Protein AF-A0A946UQ62-F1 (afdb_monomer)

Structure (mmCIF, N/CA/C/O backbone):
data_AF-A0A946UQ62-F1
#
_entry.id   AF-A0A946UQ62-F1
#
loop_
_atom_site.group_PDB
_atom_site.id
_atom_site.type_symbol
_atom_site.label_atom_id
_atom_site.label_alt_id
_atom_site.label_comp_id
_atom_site.label_asym_id
_atom_site.label_entity_id
_atom_site.label_seq_id
_atom_site.pdbx_PDB_ins_code
_atom_site.Cartn_x
_atom_site.Cartn_y
_atom_site.Cartn_z
_atom_site.occupancy
_atom_site.B_iso_or_equiv
_atom_site.auth_seq_id
_atom_site.auth_comp_id
_atom_site.auth_asym_id
_atom_site.auth_atom_id
_atom_site.pdbx_PDB_model_num
ATOM 1 N N . MET A 1 1 ? -0.881 -13.047 5.824 1.00 77.56 1 MET A N 1
ATOM 2 C CA . MET A 1 1 ? -0.983 -14.520 5.715 1.00 77.56 1 MET A CA 1
ATOM 3 C C . MET A 1 1 ? 0.003 -15.180 6.660 1.00 77.56 1 MET A C 1
ATOM 5 O O . MET A 1 1 ? -0.450 -15.628 7.699 1.00 77.56 1 MET A O 1
ATOM 9 N N . VAL A 1 2 ? 1.312 -15.145 6.383 1.00 83.19 2 VAL A N 1
ATOM 10 C CA . VAL A 1 2 ? 2.346 -15.807 7.212 1.00 83.19 2 VAL A CA 1
ATOM 11 C C . VAL A 1 2 ? 2.320 -15.354 8.676 1.00 83.19 2 VAL A C 1
ATOM 13 O O . VAL A 1 2 ? 2.194 -16.173 9.573 1.00 83.19 2 VAL A O 1
ATOM 16 N N . ILE A 1 3 ? 2.334 -14.040 8.924 1.00 84.00 3 ILE A N 1
ATOM 17 C CA . ILE A 1 3 ? 2.374 -13.484 10.291 1.00 84.00 3 ILE A CA 1
ATOM 18 C C . ILE A 1 3 ? 1.132 -13.874 11.121 1.00 84.00 3 ILE A C 1
ATOM 20 O O . ILE A 1 3 ? 1.239 -14.107 12.318 1.00 84.00 3 ILE A O 1
ATOM 24 N N . ALA A 1 4 ? -0.027 -14.025 10.474 1.00 86.06 4 ALA A N 1
ATOM 25 C CA . ALA A 1 4 ? -1.275 -14.437 11.122 1.00 86.06 4 ALA A CA 1
ATOM 26 C C . ALA A 1 4 ? -1.388 -15.963 11.328 1.00 86.06 4 ALA A C 1
ATOM 28 O O . ALA A 1 4 ? -2.338 -16.421 11.956 1.00 86.06 4 ALA A O 1
ATOM 29 N N . ASN A 1 5 ? -0.466 -16.750 10.762 1.00 88.94 5 ASN A N 1
ATOM 30 C CA . ASN A 1 5 ? -0.469 -18.214 10.796 1.00 88.94 5 ASN A CA 1
ATOM 31 C C . ASN A 1 5 ? 0.965 -18.738 11.025 1.00 88.94 5 ASN A C 1
ATOM 33 O O . ASN A 1 5 ? 1.524 -19.368 10.128 1.00 88.94 5 ASN A O 1
ATOM 37 N N . PRO A 1 6 ? 1.584 -18.456 12.187 1.00 85.69 6 PRO A N 1
ATOM 38 C CA . PRO A 1 6 ? 2.999 -18.755 12.425 1.00 85.69 6 PRO A CA 1
ATOM 39 C C . PRO A 1 6 ? 3.332 -20.253 12.359 1.00 85.69 6 PRO A C 1
ATOM 41 O O . PRO A 1 6 ? 4.451 -20.608 12.006 1.00 85.69 6 PRO A O 1
ATOM 44 N N . ASP A 1 7 ? 2.358 -21.118 12.647 1.00 87.19 7 ASP A N 1
ATOM 45 C CA . ASP A 1 7 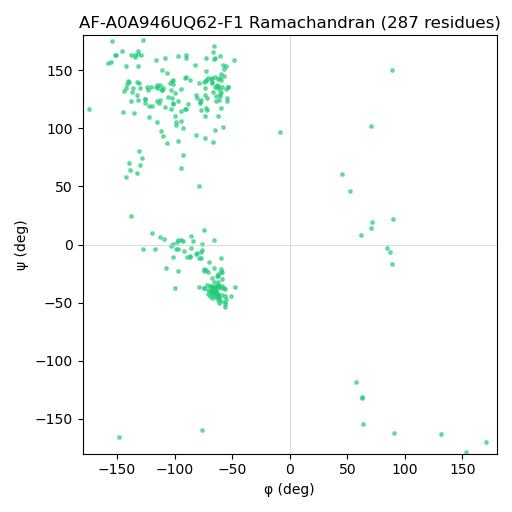? 2.537 -22.575 12.690 1.00 87.19 7 ASP A CA 1
ATOM 46 C C . ASP A 1 7 ? 2.176 -23.274 11.368 1.00 87.19 7 ASP A C 1
ATOM 48 O O . ASP A 1 7 ? 2.160 -24.504 11.290 1.00 87.19 7 ASP A O 1
ATOM 52 N N . VAL A 1 8 ? 1.829 -22.509 10.328 1.00 88.31 8 VAL A N 1
ATOM 53 C CA . VAL A 1 8 ? 1.426 -23.051 9.027 1.00 88.31 8 VAL A CA 1
ATOM 54 C C . VAL A 1 8 ? 2.588 -22.951 8.049 1.00 88.31 8 VAL A C 1
ATOM 56 O O . VAL A 1 8 ? 3.063 -21.857 7.747 1.00 88.31 8 VAL A O 1
ATOM 59 N N . ASP A 1 9 ? 3.001 -24.094 7.500 1.00 86.06 9 ASP A N 1
ATOM 60 C CA . ASP A 1 9 ? 3.970 -24.132 6.407 1.00 86.06 9 ASP A CA 1
ATOM 61 C C . ASP A 1 9 ? 3.409 -23.384 5.185 1.00 86.06 9 ASP A C 1
ATOM 63 O O . ASP A 1 9 ? 2.311 -23.665 4.696 1.00 86.06 9 ASP A O 1
ATOM 67 N N . VAL A 1 10 ? 4.163 -22.393 4.710 1.00 83.50 10 VAL A N 1
ATOM 68 C CA . VAL A 1 10 ? 3.740 -21.489 3.633 1.00 83.50 10 VAL A CA 1
ATOM 69 C C . VAL A 1 10 ? 3.727 -22.156 2.258 1.00 83.50 10 VAL A C 1
ATOM 71 O O . VAL A 1 10 ? 3.023 -21.691 1.362 1.00 83.50 10 VAL A O 1
ATOM 74 N N . TRP A 1 11 ? 4.484 -23.239 2.090 1.00 81.38 11 TRP A N 1
ATOM 75 C CA . TRP A 1 11 ? 4.642 -23.973 0.838 1.00 81.38 11 TRP A CA 1
ATOM 76 C C . TRP A 1 11 ? 3.775 -25.223 0.800 1.00 81.38 11 TRP A C 1
ATOM 78 O O . TRP A 1 11 ? 3.212 -25.568 -0.240 1.00 81.38 11 TRP A O 1
ATOM 88 N N . LEU A 1 12 ? 3.652 -25.894 1.942 1.00 87.12 12 LEU A N 1
ATOM 89 C CA . LEU A 1 12 ? 2.918 -27.137 2.084 1.00 87.12 12 LEU A CA 1
ATOM 90 C C . LEU A 1 12 ? 2.121 -27.149 3.397 1.00 87.12 12 LEU A C 1
ATOM 92 O O . LEU A 1 12 ? 2.419 -27.940 4.291 1.00 87.12 12 LEU A O 1
ATOM 96 N N . PRO A 1 13 ? 1.053 -26.337 3.511 1.00 87.12 13 PRO A N 1
ATOM 97 C CA . PRO A 1 13 ? 0.269 -26.223 4.742 1.00 87.12 13 PRO A CA 1
ATOM 98 C C . PRO A 1 13 ? -0.358 -27.551 5.187 1.00 87.12 13 PRO A C 1
ATOM 100 O O . PRO A 1 13 ? -0.691 -27.703 6.357 1.00 87.12 13 PRO A O 1
ATOM 103 N N . GLY A 1 14 ? -0.514 -28.521 4.280 1.00 88.81 14 GLY A N 1
ATOM 104 C CA . GLY A 1 14 ? -1.128 -29.820 4.547 1.00 88.81 14 GLY A CA 1
ATOM 105 C C . GLY A 1 14 ? -2.646 -29.816 4.342 1.00 88.81 14 GLY A C 1
ATOM 106 O O . GLY A 1 14 ? -3.328 -28.799 4.484 1.00 88.81 14 GLY A O 1
ATOM 107 N N . ALA A 1 15 ? -3.196 -30.971 3.962 1.00 91.94 15 ALA A N 1
ATOM 108 C CA . ALA A 1 15 ? -4.632 -31.113 3.739 1.00 91.94 15 ALA A CA 1
ATOM 109 C C . ALA A 1 15 ? -5.411 -30.959 5.058 1.00 91.94 15 ALA A C 1
ATOM 111 O O . ALA A 1 15 ? -5.092 -31.602 6.054 1.00 91.94 15 ALA A O 1
ATOM 112 N N . GLY A 1 16 ? -6.459 -30.130 5.052 1.00 92.12 16 GLY A N 1
ATOM 113 C CA . GLY A 1 16 ? -7.304 -29.882 6.229 1.00 92.12 16 GLY A CA 1
ATOM 114 C C . GLY A 1 16 ? -6.771 -28.819 7.197 1.00 92.12 16 GLY A C 1
ATOM 115 O O . GLY A 1 16 ? -7.471 -28.479 8.154 1.00 92.12 16 GLY A O 1
ATOM 116 N N . THR A 1 17 ? -5.588 -28.256 6.943 1.00 93.19 17 THR A N 1
ATOM 117 C CA . THR A 1 17 ? -5.031 -27.164 7.747 1.00 93.19 17 THR A CA 1
ATOM 118 C C . THR A 1 17 ? -5.897 -25.919 7.638 1.00 93.19 17 THR A C 1
ATOM 120 O O . THR A 1 17 ? -6.239 -25.455 6.548 1.00 93.19 17 THR A O 1
ATOM 123 N N . LYS A 1 18 ? -6.276 -25.373 8.794 1.00 92.75 18 LYS A N 1
ATOM 124 C CA . LYS A 1 18 ? -7.040 -24.129 8.867 1.00 92.75 18 LYS A CA 1
ATOM 125 C C . LYS A 1 18 ? -6.085 -22.957 8.706 1.00 92.75 18 LYS A C 1
ATOM 127 O O . LYS A 1 18 ? -5.130 -22.841 9.463 1.00 92.75 18 LYS A O 1
ATOM 132 N N . VAL A 1 19 ? -6.386 -22.085 7.751 1.00 91.12 19 VAL A N 1
ATOM 133 C CA . VAL A 1 19 ? -5.620 -20.864 7.500 1.00 91.12 19 VAL A CA 1
ATOM 134 C C . VAL A 1 19 ? -6.509 -19.665 7.786 1.00 91.12 19 VAL A C 1
ATOM 136 O O . VAL A 1 19 ? -7.590 -19.520 7.213 1.00 91.12 19 VAL A O 1
ATOM 139 N N . LEU A 1 20 ? -6.054 -18.801 8.684 1.00 90.81 20 LEU A N 1
ATOM 140 C CA . LEU A 1 20 ? -6.692 -17.533 8.980 1.00 90.81 20 LEU A CA 1
ATOM 141 C C . LEU A 1 20 ? -6.370 -16.520 7.877 1.00 90.81 20 LEU A C 1
ATOM 143 O O . LEU A 1 20 ? -5.204 -16.224 7.606 1.00 90.81 20 LEU A O 1
ATOM 147 N N . LEU A 1 21 ? -7.415 -15.950 7.276 1.00 90.25 21 LEU A N 1
ATOM 148 C CA . LEU A 1 21 ? -7.303 -14.857 6.311 1.00 90.25 21 LEU A CA 1
ATOM 149 C C . LEU A 1 21 ? -7.588 -13.519 7.016 1.00 90.25 21 LEU A C 1
ATOM 151 O O . LEU A 1 21 ? -8.758 -13.206 7.260 1.00 90.25 21 LEU A O 1
ATOM 155 N N . PRO A 1 22 ? -6.561 -12.710 7.346 1.00 88.25 22 PRO A N 1
ATOM 156 C CA . PRO A 1 22 ? -6.769 -11.408 7.970 1.00 88.25 22 PRO A CA 1
ATOM 157 C C . PRO A 1 22 ? -7.307 -10.425 6.924 1.00 88.25 22 PRO A C 1
ATOM 159 O O . PRO A 1 22 ? -6.542 -9.816 6.179 1.00 88.25 22 PRO A O 1
ATOM 162 N N . THR A 1 23 ? -8.635 -10.327 6.830 1.00 90.25 23 THR A N 1
ATOM 163 C CA . THR A 1 23 ? -9.378 -9.489 5.862 1.00 90.25 23 THR A CA 1
ATOM 164 C C . THR A 1 23 ? -9.954 -8.212 6.478 1.00 90.25 23 THR A C 1
ATOM 166 O O . THR A 1 23 ? -10.572 -7.411 5.779 1.00 90.25 23 THR A O 1
ATOM 169 N N . ARG A 1 24 ? -9.747 -8.006 7.783 1.00 92.50 24 ARG A N 1
ATOM 170 C CA . ARG A 1 24 ? -10.088 -6.772 8.499 1.00 92.50 24 ARG A CA 1
ATOM 171 C C . ARG A 1 24 ? -8.822 -5.953 8.710 1.00 92.50 24 ARG A C 1
ATOM 173 O O . ARG A 1 24 ? -7.788 -6.527 9.035 1.00 92.50 24 ARG A O 1
ATOM 180 N N . TYR A 1 25 ? -8.945 -4.636 8.564 1.00 94.38 25 TYR A N 1
ATOM 181 C CA . TYR A 1 25 ? -7.849 -3.688 8.750 1.00 94.38 25 TYR A CA 1
ATOM 182 C C . TYR A 1 25 ? -8.351 -2.439 9.467 1.00 94.38 25 TYR A C 1
ATOM 184 O O . TYR A 1 25 ? -9.409 -1.901 9.131 1.00 94.38 25 TYR A O 1
ATOM 192 N N . VAL A 1 26 ? -7.549 -1.932 10.388 1.00 96.06 26 VAL A N 1
ATOM 193 C CA . VAL A 1 26 ? -7.578 -0.547 10.834 1.00 96.06 26 VAL A CA 1
ATOM 194 C C . VAL A 1 26 ? -6.970 0.300 9.717 1.00 96.06 26 VAL A C 1
ATOM 196 O O . VAL A 1 26 ? -5.900 -0.007 9.185 1.00 96.06 26 VAL A O 1
ATOM 199 N N . LEU A 1 27 ? -7.681 1.349 9.304 1.00 95.81 27 LEU A N 1
ATOM 200 C CA . LEU A 1 27 ? -7.210 2.232 8.238 1.00 95.81 27 LEU A CA 1
ATOM 201 C C . LEU A 1 27 ? -6.053 3.109 8.738 1.00 95.81 27 LEU A C 1
ATOM 203 O O . LEU A 1 27 ? -6.143 3.610 9.860 1.00 95.81 27 LEU A O 1
ATOM 207 N N . PRO A 1 28 ? -5.021 3.356 7.911 1.00 95.31 28 PRO A N 1
ATOM 208 C CA . PRO A 1 28 ? -3.927 4.238 8.287 1.00 95.31 28 PRO A CA 1
ATOM 209 C C . PRO A 1 28 ? -4.390 5.650 8.634 1.00 95.31 28 PRO A C 1
ATOM 211 O O . PRO A 1 28 ? -5.411 6.141 8.131 1.00 95.31 28 PRO A O 1
ATOM 214 N N . SER A 1 29 ? -3.596 6.327 9.456 1.00 90.62 29 SER A N 1
ATOM 215 C CA . SER A 1 29 ? -3.882 7.689 9.889 1.00 90.62 29 SER A CA 1
ATOM 216 C C . SER A 1 29 ? -3.814 8.688 8.723 1.00 90.62 29 SER A C 1
ATOM 218 O O . SER A 1 29 ? -3.197 8.427 7.688 1.00 90.62 29 SER A O 1
ATOM 220 N N . GLY A 1 30 ? -4.435 9.862 8.874 1.00 91.44 30 GLY A N 1
ATOM 221 C CA . GLY A 1 30 ? -4.343 10.963 7.908 1.00 91.44 30 GLY A CA 1
ATOM 222 C C . GLY A 1 30 ? -5.411 10.962 6.799 1.00 91.44 30 GLY A C 1
ATOM 223 O O . GLY A 1 30 ? -6.473 10.352 6.947 1.00 91.44 30 GLY A O 1
ATOM 224 N N . PRO A 1 31 ? -5.180 11.703 5.695 1.00 92.94 31 PRO A N 1
ATOM 225 C CA . PRO A 1 31 ? -6.177 11.888 4.642 1.00 92.94 31 PRO A CA 1
ATOM 226 C C . PRO A 1 31 ? -6.553 10.582 3.930 1.00 92.94 31 PRO A C 1
ATOM 228 O O . PRO A 1 31 ? -5.683 9.803 3.533 1.00 92.94 31 PRO A O 1
ATOM 231 N N . ARG A 1 32 ? -7.860 10.391 3.711 1.00 93.94 32 ARG A N 1
ATOM 232 C CA . ARG A 1 32 ? -8.458 9.278 2.953 1.00 93.94 32 ARG A CA 1
ATOM 233 C C . ARG A 1 32 ? -8.684 9.687 1.497 1.00 93.94 32 ARG A C 1
ATOM 235 O O . ARG A 1 32 ? -9.819 9.862 1.063 1.00 93.94 32 ARG A O 1
ATOM 242 N N . GLN A 1 33 ? -7.595 9.930 0.775 1.00 95.06 33 GLN A N 1
ATOM 243 C CA . GLN A 1 33 ? -7.628 10.425 -0.601 1.00 95.06 33 GLN A CA 1
ATOM 244 C C . GLN A 1 33 ? -6.538 9.761 -1.436 1.00 95.06 33 GLN A C 1
ATOM 246 O O . GLN A 1 33 ? -5.399 9.651 -0.985 1.00 95.06 33 GLN A O 1
ATOM 251 N N . GLY A 1 34 ? -6.875 9.387 -2.673 1.00 97.12 34 GLY A N 1
ATOM 252 C CA . GLY A 1 34 ? -5.910 8.822 -3.609 1.00 97.12 34 GLY A CA 1
ATOM 253 C C . GLY A 1 34 ? -5.345 7.513 -3.077 1.00 97.12 34 GLY A C 1
ATOM 254 O O . GLY A 1 34 ? -6.103 6.647 -2.647 1.00 97.12 34 GLY A O 1
ATOM 255 N N . VAL A 1 35 ? -4.026 7.367 -3.110 1.00 98.44 35 VAL A N 1
ATOM 256 C CA . VAL A 1 35 ? -3.335 6.140 -2.713 1.00 98.44 35 VAL A CA 1
ATOM 257 C C . VAL A 1 35 ? -2.544 6.362 -1.428 1.00 98.44 35 VAL A C 1
ATOM 259 O O . VAL A 1 35 ? -1.780 7.318 -1.312 1.00 98.44 35 VAL A O 1
ATOM 262 N N . VAL A 1 36 ? -2.670 5.436 -0.481 1.00 98.56 36 VAL A N 1
ATOM 263 C CA . VAL A 1 36 ? -1.818 5.339 0.706 1.00 98.56 36 VAL A CA 1
ATOM 264 C C . VAL A 1 36 ? -1.120 3.984 0.692 1.00 98.56 36 VAL A C 1
ATOM 266 O O . VAL A 1 36 ? -1.771 2.947 0.707 1.00 98.56 36 VAL A O 1
ATOM 269 N N . LEU A 1 37 ? 0.206 3.992 0.646 1.00 98.00 37 LEU A N 1
ATOM 270 C CA . LEU A 1 37 ? 1.067 2.817 0.707 1.00 98.00 37 LEU A CA 1
ATOM 271 C C . LEU A 1 37 ? 1.592 2.689 2.133 1.00 98.00 37 LEU A C 1
ATOM 273 O O . LEU A 1 37 ? 2.394 3.523 2.547 1.00 98.00 37 LEU A O 1
ATOM 277 N N . ASN A 1 38 ? 1.150 1.672 2.872 1.00 97.19 38 ASN A N 1
ATOM 278 C CA . ASN A 1 38 ? 1.713 1.351 4.176 1.00 97.19 38 ASN A CA 1
ATOM 279 C C . ASN A 1 38 ? 2.718 0.208 4.043 1.00 97.19 38 ASN A C 1
ATOM 281 O O . ASN A 1 38 ? 2.351 -0.955 3.849 1.00 97.19 38 ASN A O 1
ATOM 285 N N . LEU A 1 39 ? 3.999 0.563 4.130 1.00 95.31 39 LEU A N 1
ATOM 286 C CA . LEU A 1 39 ? 5.106 -0.372 3.967 1.00 95.31 39 LEU A CA 1
ATOM 287 C C . LEU A 1 39 ? 5.144 -1.412 5.094 1.00 95.31 39 LEU A C 1
ATOM 289 O O . LEU A 1 39 ? 5.506 -2.556 4.834 1.00 95.31 39 LEU A O 1
ATOM 293 N N . ALA A 1 40 ? 4.725 -1.041 6.309 1.00 92.94 40 ALA A N 1
ATOM 294 C CA . ALA A 1 40 ? 4.796 -1.900 7.493 1.00 92.94 40 ALA A CA 1
ATOM 295 C C . ALA A 1 40 ? 3.947 -3.178 7.390 1.00 92.94 40 ALA A C 1
ATOM 297 O O . ALA A 1 40 ? 4.257 -4.189 8.011 1.00 92.94 40 ALA A O 1
ATOM 298 N N . GLU A 1 41 ? 2.875 -3.127 6.603 1.00 93.62 41 GLU A N 1
ATOM 299 C CA . GLU A 1 41 ? 1.908 -4.219 6.444 1.00 93.62 41 GLU A CA 1
ATOM 300 C C . GLU A 1 41 ? 1.806 -4.715 4.993 1.00 93.62 41 GLU A C 1
ATOM 302 O O . GLU A 1 41 ? 0.893 -5.472 4.653 1.00 93.62 41 GLU A O 1
ATOM 307 N N . TYR A 1 42 ? 2.719 -4.259 4.126 1.00 95.44 42 TYR A N 1
ATOM 308 C CA . TYR A 1 42 ? 2.749 -4.594 2.702 1.00 95.44 42 TYR A CA 1
ATOM 309 C C . TYR A 1 42 ? 1.408 -4.345 2.005 1.00 95.44 42 TYR A C 1
ATOM 311 O O . TYR A 1 42 ? 0.910 -5.191 1.254 1.00 95.44 42 TYR A O 1
ATOM 319 N N . ARG A 1 43 ? 0.801 -3.178 2.259 1.00 96.81 43 ARG A N 1
ATOM 320 C CA . ARG A 1 43 ? -0.551 -2.875 1.777 1.00 96.81 43 ARG A CA 1
ATOM 321 C C . ARG A 1 43 ? -0.670 -1.509 1.131 1.00 96.81 43 ARG A C 1
ATOM 323 O O . ARG A 1 43 ? -0.160 -0.503 1.618 1.00 96.81 43 ARG A O 1
ATOM 330 N N . MET A 1 44 ? -1.430 -1.477 0.047 1.00 98.38 44 MET A N 1
ATOM 331 C CA . MET A 1 44 ? -1.955 -0.265 -0.555 1.00 98.38 44 MET A CA 1
ATOM 332 C C . MET A 1 44 ? -3.420 -0.085 -0.163 1.00 98.38 44 MET A C 1
ATOM 334 O O . MET A 1 44 ? -4.203 -1.029 -0.229 1.00 98.38 44 MET A O 1
ATOM 338 N N . TYR A 1 45 ? -3.797 1.147 0.157 1.00 98.44 45 TYR A N 1
ATOM 339 C CA . TYR A 1 45 ? -5.169 1.612 0.296 1.00 98.44 45 TYR A CA 1
ATOM 340 C C . TYR A 1 45 ? -5.456 2.623 -0.807 1.00 98.44 45 TYR A C 1
ATOM 342 O O . TYR A 1 45 ? -4.786 3.651 -0.898 1.00 98.44 45 TYR A O 1
ATOM 350 N N . TYR A 1 46 ? -6.458 2.353 -1.632 1.00 98.19 46 TYR A N 1
ATOM 351 C CA . TYR A 1 46 ? -6.977 3.301 -2.604 1.00 98.19 46 TYR A CA 1
ATOM 352 C C . TYR A 1 46 ? -8.322 3.841 -2.123 1.00 98.19 46 TYR A C 1
ATOM 354 O O . TYR A 1 46 ? -9.234 3.078 -1.804 1.00 98.19 46 TYR A O 1
ATOM 362 N N . TYR A 1 47 ? -8.429 5.165 -2.079 1.00 97.19 47 TYR A N 1
ATOM 363 C CA . TYR A 1 47 ? -9.627 5.919 -1.741 1.00 97.19 47 TYR A CA 1
ATOM 364 C C . TYR A 1 47 ? -10.136 6.607 -3.013 1.00 97.19 47 TYR A C 1
ATOM 366 O O . TYR A 1 47 ? -9.655 7.702 -3.346 1.00 97.19 47 TYR A O 1
ATOM 374 N N . PRO A 1 48 ? -11.071 5.976 -3.751 1.00 94.50 48 PRO A N 1
ATOM 375 C CA . PRO A 1 48 ? -11.679 6.594 -4.917 1.00 94.50 48 PRO A CA 1
ATOM 376 C C . PRO A 1 48 ? -12.334 7.929 -4.541 1.00 94.50 48 PRO A C 1
ATOM 378 O O . PRO A 1 48 ? -12.901 8.046 -3.448 1.00 94.50 48 PRO A O 1
ATOM 381 N N . PRO A 1 49 ? -12.303 8.937 -5.430 1.00 90.38 49 PRO A N 1
ATOM 382 C CA . PRO A 1 49 ? -13.081 10.152 -5.234 1.00 90.38 49 PRO A CA 1
ATOM 383 C C . PRO A 1 49 ? -14.555 9.807 -4.996 1.00 90.38 49 PRO A C 1
ATOM 385 O O . PRO A 1 49 ? -15.124 8.972 -5.700 1.00 90.38 49 PRO A O 1
ATOM 388 N N . ALA A 1 50 ? -15.184 10.447 -4.010 1.00 83.94 50 ALA A N 1
ATOM 389 C CA . ALA A 1 50 ? -16.598 10.223 -3.745 1.00 83.94 50 ALA A CA 1
ATOM 390 C C . ALA A 1 50 ? -17.431 10.689 -4.952 1.00 83.94 50 ALA A C 1
ATOM 392 O O . ALA A 1 50 ? -17.347 11.845 -5.366 1.00 83.94 50 ALA A O 1
ATOM 393 N N . SER A 1 51 ? -18.245 9.793 -5.513 1.00 77.25 51 SER A N 1
ATOM 394 C CA . SER A 1 51 ? -19.187 10.132 -6.580 1.00 77.25 51 SER A CA 1
ATOM 395 C C . SER A 1 51 ? -20.546 10.483 -5.974 1.00 77.25 51 SER A C 1
ATOM 397 O O . SER A 1 51 ? -21.328 9.599 -5.618 1.00 77.25 51 SER A O 1
ATOM 399 N N . GLY A 1 52 ? -20.839 11.779 -5.854 1.00 78.25 52 GLY A N 1
ATOM 400 C CA . GLY A 1 52 ? -22.129 12.272 -5.364 1.00 78.25 52 GLY A CA 1
ATOM 401 C C . GLY A 1 52 ? -22.420 11.860 -3.916 1.00 78.25 52 GLY A C 1
ATOM 402 O O . GLY A 1 52 ? -21.582 12.033 -3.037 1.00 78.25 52 GLY A O 1
ATOM 403 N N . ALA A 1 53 ? -23.616 11.322 -3.663 1.00 79.06 53 ALA A N 1
ATOM 404 C CA . ALA A 1 53 ? -24.068 10.910 -2.328 1.00 79.06 53 ALA A CA 1
ATOM 405 C C . ALA A 1 53 ? -23.640 9.481 -1.926 1.00 79.06 53 ALA A C 1
ATOM 407 O O . ALA A 1 53 ? -24.113 8.956 -0.915 1.00 79.06 53 ALA A O 1
ATOM 408 N N . ALA A 1 54 ? -22.792 8.818 -2.719 1.00 83.12 54 ALA A N 1
ATOM 409 C CA . ALA A 1 54 ? -22.333 7.470 -2.407 1.00 83.12 54 ALA A CA 1
ATOM 410 C C . ALA A 1 54 ? -21.493 7.452 -1.120 1.00 83.12 54 ALA A C 1
ATOM 412 O O . ALA A 1 54 ? -20.716 8.370 -0.845 1.00 83.12 54 ALA A O 1
ATOM 413 N N . ARG A 1 55 ? -21.629 6.377 -0.334 1.00 87.06 55 ARG A N 1
ATOM 414 C CA . ARG A 1 55 ? -20.772 6.170 0.839 1.00 87.06 55 ARG A CA 1
ATOM 415 C C . ARG A 1 55 ? -19.313 6.061 0.378 1.00 87.06 55 ARG A C 1
ATOM 417 O O . ARG A 1 55 ? -19.059 5.319 -0.571 1.00 87.06 55 ARG A O 1
ATOM 424 N N . PRO A 1 56 ? -18.364 6.747 1.039 1.00 90.44 56 PRO A N 1
ATOM 425 C CA . PRO A 1 56 ? -16.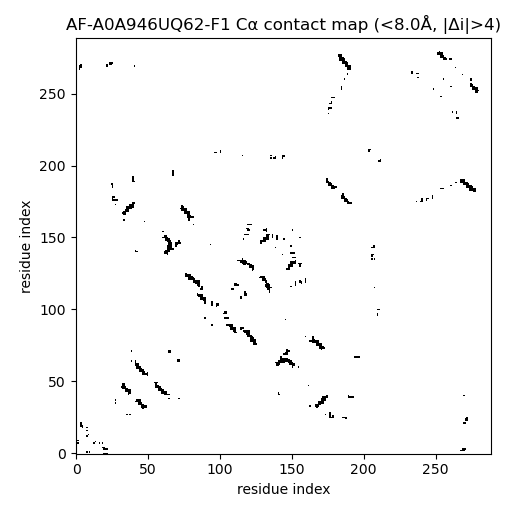949 6.564 0.756 1.00 90.44 56 PRO A CA 1
ATOM 426 C C . PRO A 1 56 ? -16.563 5.091 0.890 1.00 90.44 56 PRO A C 1
ATOM 428 O O . PRO A 1 56 ? -16.928 4.435 1.866 1.00 90.44 56 PRO A O 1
ATOM 431 N N . VAL A 1 57 ? -15.816 4.591 -0.089 1.00 93.06 57 VAL A N 1
ATOM 432 C CA . VAL A 1 57 ? -15.266 3.235 -0.089 1.00 93.06 57 VAL A CA 1
ATOM 433 C C . VAL A 1 57 ? -13.745 3.300 -0.054 1.00 93.06 57 VAL A C 1
ATOM 435 O O . VAL A 1 57 ? -13.140 4.308 -0.416 1.00 93.06 57 VAL A O 1
ATOM 438 N N . VAL A 1 58 ? -13.129 2.213 0.389 1.00 95.75 58 VAL A N 1
ATOM 439 C CA . VAL A 1 58 ? -11.685 2.008 0.332 1.00 95.75 58 VAL A CA 1
ATOM 440 C C . VAL A 1 58 ? -11.429 0.633 -0.260 1.00 95.75 58 VAL A C 1
ATOM 442 O O . VAL A 1 58 ? -12.139 -0.324 0.044 1.00 95.75 58 VAL A O 1
ATOM 445 N N . MET A 1 59 ? -10.430 0.553 -1.126 1.00 96.50 59 MET A N 1
ATOM 446 C CA . MET A 1 59 ? -9.973 -0.685 -1.743 1.00 96.50 59 MET A CA 1
ATOM 447 C C . MET A 1 59 ? -8.578 -0.987 -1.224 1.00 96.50 59 MET A C 1
ATOM 449 O O . MET A 1 59 ? -7.763 -0.072 -1.106 1.00 96.50 59 MET A O 1
ATOM 453 N N . THR A 1 60 ? -8.304 -2.245 -0.889 1.00 97.06 60 THR A N 1
ATOM 454 C CA . THR A 1 60 ? -7.003 -2.640 -0.342 1.00 97.06 60 THR A CA 1
ATOM 455 C C . THR A 1 60 ? -6.341 -3.678 -1.221 1.00 97.06 60 THR A C 1
ATOM 457 O O . THR A 1 60 ? -6.995 -4.656 -1.575 1.00 97.06 60 THR A O 1
ATOM 460 N N . PHE A 1 61 ? -5.050 -3.507 -1.480 1.00 97.44 61 PHE A N 1
ATOM 461 C CA . PHE A 1 61 ? -4.269 -4.410 -2.320 1.00 97.44 61 PHE A CA 1
ATOM 462 C C . PHE A 1 61 ? -2.985 -4.816 -1.594 1.00 97.44 61 PHE A C 1
ATOM 464 O O . PHE A 1 61 ? -2.328 -3.943 -1.012 1.00 97.44 61 PHE A O 1
ATOM 471 N N . PRO A 1 62 ? -2.611 -6.103 -1.592 1.00 96.62 62 PRO A N 1
ATOM 472 C CA . PRO A 1 62 ? -1.290 -6.508 -1.141 1.00 96.62 62 PRO A CA 1
ATOM 473 C C . PRO A 1 62 ? -0.234 -5.991 -2.125 1.00 96.62 62 PRO A C 1
ATOM 475 O O . PRO A 1 62 ? -0.449 -5.949 -3.337 1.00 96.62 62 PRO A O 1
ATOM 478 N N . ILE A 1 63 ? 0.914 -5.584 -1.601 1.00 97.12 63 ILE A N 1
ATOM 479 C CA . ILE A 1 63 ? 2.022 -5.059 -2.400 1.00 97.12 63 ILE A CA 1
ATOM 480 C C . ILE A 1 63 ? 3.338 -5.683 -1.960 1.00 97.12 63 ILE A C 1
ATOM 482 O O . ILE A 1 63 ? 3.456 -6.185 -0.850 1.00 97.12 63 ILE A O 1
ATOM 486 N N . SER A 1 64 ? 4.349 -5.614 -2.812 1.00 95.38 64 SER A N 1
ATOM 487 C CA . SER A 1 64 ? 5.739 -5.835 -2.412 1.00 95.38 64 SER A CA 1
ATOM 488 C C . SER A 1 64 ? 6.528 -4.550 -2.488 1.00 95.38 64 SER A C 1
ATOM 490 O O . SER A 1 64 ? 6.227 -3.668 -3.296 1.00 95.38 64 SER A O 1
ATOM 492 N N . ILE A 1 65 ? 7.524 -4.457 -1.616 1.00 93.56 65 ILE A N 1
ATOM 493 C CA . ILE A 1 65 ? 8.303 -3.243 -1.388 1.00 93.56 65 ILE A CA 1
ATOM 494 C C . ILE A 1 65 ? 9.797 -3.533 -1.506 1.00 93.56 65 ILE A C 1
ATOM 496 O O . ILE A 1 65 ? 10.223 -4.686 -1.646 1.00 93.56 65 ILE A O 1
ATOM 500 N N . GLY A 1 66 ? 10.577 -2.462 -1.394 1.00 87.50 66 GLY A N 1
ATOM 501 C CA . GLY A 1 66 ? 12.025 -2.498 -1.384 1.00 87.50 66 GLY A CA 1
ATOM 502 C C . GLY A 1 66 ? 12.621 -3.441 -0.342 1.00 87.50 66 GLY A C 1
ATOM 503 O O . GLY A 1 66 ? 12.208 -3.443 0.828 1.00 87.50 66 GLY A O 1
ATOM 504 N N . ARG A 1 67 ? 13.630 -4.212 -0.756 1.00 83.00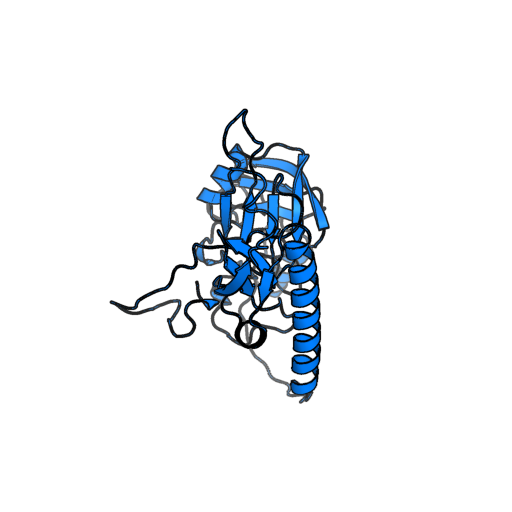 67 ARG A N 1
ATOM 505 C CA . ARG A 1 67 ? 14.558 -4.873 0.172 1.00 83.00 67 ARG A CA 1
ATOM 506 C C . ARG A 1 67 ? 15.393 -3.836 0.941 1.00 83.00 67 ARG A C 1
ATOM 508 O O . ARG A 1 67 ? 15.321 -2.643 0.668 1.00 83.00 67 ARG A O 1
ATOM 515 N N . MET A 1 68 ? 16.141 -4.268 1.953 1.00 72.81 68 MET A N 1
ATOM 516 C CA . MET A 1 68 ? 16.768 -3.356 2.930 1.00 72.81 68 MET A CA 1
ATOM 517 C C . MET A 1 68 ? 17.846 -2.447 2.329 1.00 72.81 68 MET A C 1
ATOM 519 O O . MET A 1 68 ? 17.947 -1.288 2.700 1.00 72.81 68 MET A O 1
ATOM 523 N N . ASP A 1 69 ? 18.634 -2.943 1.381 1.00 72.38 69 ASP A N 1
ATOM 524 C CA . ASP A 1 69 ? 19.625 -2.161 0.632 1.00 72.38 69 ASP A CA 1
ATOM 525 C C . ASP A 1 69 ? 18.983 -1.268 -0.446 1.00 72.38 69 ASP A C 1
ATOM 527 O O . ASP A 1 69 ? 19.669 -0.469 -1.080 1.00 72.38 69 ASP A O 1
ATOM 531 N N . TRP A 1 70 ? 17.664 -1.382 -0.643 1.00 77.38 70 TRP A N 1
ATOM 532 C CA . TRP A 1 70 ? 16.906 -0.646 -1.647 1.00 77.38 70 TRP A CA 1
ATOM 533 C C . TRP A 1 70 ? 15.529 -0.225 -1.130 1.00 77.38 70 TRP A C 1
ATOM 535 O O . TRP A 1 70 ? 14.489 -0.604 -1.672 1.00 77.38 70 TRP A O 1
ATOM 545 N N . GLU A 1 71 ? 15.514 0.539 -0.039 1.00 84.75 71 GLU A N 1
ATOM 546 C CA . GLU A 1 71 ? 14.273 0.883 0.649 1.00 84.75 71 GLU A CA 1
ATOM 547 C C . GLU A 1 71 ? 13.312 1.693 -0.226 1.00 84.75 71 GLU A C 1
ATOM 549 O O . GLU A 1 71 ? 13.693 2.585 -0.989 1.00 84.75 71 GLU A O 1
ATOM 554 N N . THR A 1 72 ? 12.020 1.405 -0.080 1.00 87.88 72 THR A N 1
ATOM 555 C CA . THR A 1 72 ? 10.984 2.251 -0.662 1.00 87.88 72 THR A CA 1
ATOM 556 C C . THR A 1 72 ? 10.915 3.571 0.121 1.00 87.88 72 THR A C 1
ATOM 558 O O . THR A 1 72 ? 10.731 3.544 1.338 1.00 87.88 72 THR A O 1
ATOM 561 N N . PRO A 1 73 ? 11.021 4.734 -0.544 1.00 91.38 73 PRO A N 1
ATOM 562 C CA . PRO A 1 73 ? 11.079 6.030 0.122 1.00 91.38 73 PRO A CA 1
ATOM 563 C C . PRO A 1 73 ? 9.752 6.393 0.793 1.00 91.38 73 PRO A C 1
ATOM 565 O O . PRO A 1 73 ? 8.679 6.184 0.228 1.00 91.38 73 PRO A O 1
ATOM 568 N N . LEU A 1 74 ? 9.831 7.022 1.964 1.00 93.31 74 LEU A N 1
ATOM 569 C CA . LEU A 1 74 ? 8.677 7.614 2.641 1.00 93.31 74 LEU A CA 1
ATOM 570 C C . LEU A 1 74 ? 8.364 9.007 2.086 1.00 93.31 74 LEU A C 1
ATOM 572 O O . LEU A 1 74 ? 9.250 9.719 1.611 1.00 93.31 74 LEU A O 1
ATOM 576 N N . GLY A 1 75 ? 7.103 9.426 2.200 1.00 93.94 75 GLY A N 1
ATOM 577 C CA . GLY A 1 75 ? 6.688 10.796 1.902 1.00 93.94 75 GLY A CA 1
ATOM 578 C C . GLY A 1 75 ? 5.467 10.899 0.997 1.00 93.94 75 GLY A C 1
ATOM 579 O O . GLY A 1 75 ? 4.689 9.961 0.838 1.00 93.94 75 GLY A O 1
ATOM 580 N N . ILE A 1 76 ? 5.272 12.084 0.423 1.00 96.81 76 ILE A N 1
ATOM 581 C CA . ILE A 1 76 ? 4.134 12.396 -0.446 1.00 96.81 76 ILE A CA 1
ATOM 582 C C . ILE A 1 76 ? 4.635 12.566 -1.877 1.00 96.81 76 ILE A C 1
ATOM 584 O O . ILE A 1 76 ? 5.628 13.241 -2.137 1.00 96.81 76 ILE A O 1
ATOM 588 N N . THR A 1 77 ? 3.924 11.959 -2.816 1.00 97.62 77 THR A N 1
ATOM 589 C CA . THR A 1 77 ? 4.175 12.041 -4.250 1.00 97.62 77 THR A CA 1
ATOM 590 C C . THR A 1 77 ? 2.853 11.943 -5.016 1.00 97.62 77 THR A C 1
ATOM 592 O O . THR A 1 77 ? 1.773 12.119 -4.452 1.00 97.62 77 THR A O 1
ATOM 595 N N . ARG A 1 78 ? 2.921 11.707 -6.324 1.00 98.38 78 ARG A N 1
ATOM 596 C CA . ARG A 1 78 ? 1.763 11.535 -7.203 1.00 98.38 78 ARG A CA 1
ATOM 597 C C . ARG A 1 78 ? 2.095 10.644 -8.385 1.00 98.38 78 ARG A C 1
ATOM 599 O O . ARG A 1 78 ? 3.267 10.464 -8.714 1.00 98.38 78 ARG A O 1
ATOM 606 N N . VAL A 1 79 ? 1.067 10.131 -9.047 1.00 98.44 79 VAL A N 1
ATOM 607 C CA . VAL A 1 79 ? 1.221 9.430 -10.326 1.00 98.44 79 VAL A CA 1
ATOM 608 C C . VAL A 1 79 ? 1.527 10.452 -11.425 1.00 98.44 79 VAL A C 1
ATOM 610 O O . VAL A 1 79 ? 0.709 11.322 -11.700 1.00 98.44 79 VAL A O 1
ATOM 613 N N . VAL A 1 80 ? 2.699 10.366 -12.058 1.00 98.38 80 VAL A N 1
ATOM 614 C CA . VAL A 1 80 ? 3.148 11.343 -13.078 1.00 98.38 80 VAL A CA 1
ATOM 615 C C . VAL A 1 80 ? 3.124 10.805 -14.501 1.00 98.38 80 VAL A C 1
ATOM 617 O O . VAL A 1 80 ? 3.128 11.581 -15.451 1.00 98.38 80 VAL A O 1
ATOM 620 N N . ALA A 1 81 ? 3.119 9.485 -14.672 1.00 98.00 81 ALA A N 1
ATOM 621 C CA . ALA A 1 81 ? 2.969 8.855 -15.976 1.00 98.00 81 ALA A CA 1
ATOM 622 C C . ALA A 1 81 ? 2.400 7.447 -15.823 1.00 98.00 81 ALA A C 1
ATOM 624 O O . ALA A 1 81 ? 2.549 6.817 -14.777 1.00 98.00 81 ALA A O 1
ATOM 625 N N . LYS A 1 82 ? 1.787 6.946 -16.892 1.00 98.31 82 LYS A N 1
ATOM 626 C CA . LYS A 1 82 ? 1.174 5.621 -16.959 1.00 98.31 82 LYS A CA 1
ATOM 627 C C . LYS A 1 82 ? 1.551 4.976 -18.289 1.00 98.31 82 LYS A C 1
ATOM 629 O O . LYS A 1 82 ? 1.474 5.638 -19.321 1.00 98.31 82 LYS A O 1
ATOM 634 N N . ALA A 1 83 ? 1.949 3.710 -18.267 1.00 98.12 83 ALA A N 1
ATOM 635 C CA . ALA A 1 83 ? 2.282 2.938 -19.458 1.00 98.12 83 ALA A CA 1
ATOM 636 C C . ALA A 1 83 ? 1.605 1.562 -19.422 1.00 98.12 83 ALA A C 1
ATOM 638 O O . ALA A 1 83 ? 1.734 0.828 -18.440 1.00 98.12 83 ALA A O 1
ATOM 639 N N . ARG A 1 84 ? 0.910 1.222 -20.514 1.00 98.19 84 ARG A N 1
ATOM 640 C CA . ARG A 1 84 ? 0.492 -0.153 -20.817 1.00 98.19 84 ARG A CA 1
ATOM 641 C C . ARG A 1 84 ? 1.620 -0.846 -21.565 1.00 98.19 84 ARG A C 1
ATOM 643 O O . ARG A 1 84 ? 2.245 -0.211 -22.412 1.00 98.19 84 ARG A O 1
ATOM 650 N N . ASN A 1 85 ? 1.839 -2.122 -21.278 1.00 97.62 85 ASN A N 1
ATOM 651 C CA . ASN A 1 85 ? 2.899 -2.953 -21.841 1.00 97.62 85 ASN A CA 1
ATOM 652 C C . ASN A 1 85 ? 4.253 -2.215 -21.835 1.00 97.62 85 ASN A C 1
ATOM 654 O O . ASN A 1 85 ? 4.798 -1.928 -22.902 1.00 97.62 85 ASN A O 1
ATOM 658 N N . PRO A 1 86 ? 4.769 -1.815 -20.655 1.00 97.19 86 PRO A N 1
ATOM 659 C CA . PRO A 1 86 ? 5.996 -1.035 -20.571 1.00 97.19 86 PRO A CA 1
ATOM 660 C C . PRO A 1 86 ? 7.206 -1.865 -21.011 1.00 97.19 86 PRO A C 1
ATOM 662 O O . PRO A 1 86 ? 7.355 -3.019 -20.621 1.00 97.19 86 PRO A O 1
ATOM 665 N N . ALA A 1 87 ? 8.130 -1.260 -21.757 1.00 95.75 87 ALA A N 1
ATOM 666 C CA . ALA A 1 87 ? 9.495 -1.774 -21.803 1.00 95.75 87 ALA A CA 1
ATOM 667 C C . ALA A 1 87 ? 10.192 -1.448 -20.474 1.00 95.75 87 ALA A C 1
ATOM 669 O O . ALA A 1 87 ? 9.997 -0.363 -19.917 1.00 95.75 87 ALA A O 1
ATOM 670 N N . TRP A 1 88 ? 11.011 -2.367 -19.970 1.00 94.56 88 TRP A N 1
ATOM 671 C CA . TRP A 1 88 ? 11.822 -2.129 -18.783 1.00 94.56 88 TRP A CA 1
ATOM 672 C C . TRP A 1 88 ? 13.252 -1.777 -19.182 1.00 94.56 88 TRP A C 1
ATOM 674 O O . TRP A 1 88 ? 13.876 -2.470 -19.981 1.00 94.56 88 TRP A O 1
ATOM 684 N N . TYR A 1 89 ? 13.766 -0.693 -18.607 1.00 93.06 89 TYR A N 1
ATOM 685 C CA . TYR A 1 89 ? 15.147 -0.248 -18.761 1.00 93.06 89 TYR A CA 1
ATOM 686 C C . TYR A 1 89 ? 15.839 -0.428 -17.409 1.00 93.06 89 TYR A C 1
ATOM 688 O O . TYR A 1 89 ? 15.656 0.419 -16.528 1.00 93.06 89 TYR A O 1
ATOM 696 N N . PRO A 1 90 ? 16.576 -1.533 -17.201 1.00 90.56 90 PRO A N 1
ATOM 697 C CA . PRO A 1 90 ? 17.190 -1.812 -15.913 1.00 90.56 90 PRO A CA 1
ATOM 698 C C . PRO A 1 90 ? 18.179 -0.699 -15.525 1.00 90.56 90 PRO A C 1
ATOM 700 O O . PRO A 1 90 ? 19.055 -0.352 -16.331 1.00 90.56 90 PRO A O 1
ATOM 703 N N . PRO A 1 91 ? 18.081 -0.132 -14.306 1.00 89.38 91 PRO A N 1
ATOM 704 C CA . PRO A 1 91 ? 19.058 0.832 -13.814 1.00 89.38 91 PRO A CA 1
ATOM 705 C C . PRO A 1 91 ? 20.484 0.272 -13.856 1.00 89.38 91 PRO A C 1
ATOM 707 O O . PRO A 1 91 ? 20.694 -0.936 -13.755 1.00 89.38 91 PRO A O 1
ATOM 710 N N . ALA A 1 92 ? 21.483 1.151 -13.971 1.00 89.81 92 ALA A N 1
ATOM 711 C CA . ALA A 1 92 ? 22.886 0.734 -14.030 1.00 89.81 92 ALA A CA 1
ATOM 712 C C . ALA A 1 92 ? 23.306 -0.105 -12.812 1.00 89.81 92 ALA A C 1
ATOM 714 O O . ALA A 1 92 ? 24.025 -1.084 -12.981 1.00 89.81 92 ALA A O 1
ATOM 715 N N . SER A 1 93 ? 22.806 0.232 -11.619 1.00 87.19 93 SER A N 1
ATOM 716 C CA . SER A 1 93 ? 23.048 -0.541 -10.399 1.00 87.19 93 SER A CA 1
ATOM 717 C C . SER A 1 93 ? 22.504 -1.966 -10.483 1.00 87.19 93 SER A C 1
ATOM 719 O O . SER A 1 93 ? 23.226 -2.908 -10.183 1.00 87.19 93 SER A O 1
ATOM 721 N N . VAL A 1 94 ? 21.268 -2.129 -10.963 1.00 87.81 94 VAL A N 1
ATOM 722 C CA . VAL A 1 94 ? 20.634 -3.444 -11.140 1.00 87.81 94 VAL A CA 1
ATOM 723 C C . VAL A 1 94 ? 21.391 -4.269 -12.181 1.00 87.81 94 VAL A C 1
ATOM 725 O O . VAL A 1 94 ? 21.609 -5.457 -11.981 1.00 87.81 94 VAL A O 1
ATOM 728 N N . ARG A 1 95 ? 21.855 -3.652 -13.279 1.00 89.81 95 ARG A N 1
ATOM 729 C CA . ARG A 1 95 ? 22.686 -4.359 -14.271 1.00 89.81 95 ARG A CA 1
ATOM 730 C C . ARG A 1 95 ? 24.022 -4.819 -13.690 1.00 89.81 95 ARG A C 1
ATOM 732 O O . ARG A 1 95 ? 24.421 -5.939 -13.980 1.00 89.81 95 ARG A O 1
ATOM 739 N N . ALA A 1 96 ? 24.677 -3.986 -12.881 1.00 89.62 96 ALA A N 1
ATOM 740 C CA . ALA A 1 96 ? 25.949 -4.324 -12.246 1.00 89.62 96 ALA A CA 1
ATOM 741 C C . ALA A 1 96 ? 25.808 -5.477 -11.237 1.00 89.62 96 ALA A C 1
ATOM 743 O O . ALA A 1 96 ? 26.631 -6.386 -11.241 1.00 89.62 96 ALA A O 1
ATOM 744 N N . GLU A 1 97 ? 24.746 -5.479 -10.424 1.00 86.88 97 GLU A N 1
ATOM 745 C CA . GLU A 1 97 ? 24.427 -6.597 -9.523 1.00 86.88 97 GLU A CA 1
ATOM 746 C C . GLU A 1 97 ? 24.213 -7.899 -10.309 1.00 86.88 97 GLU A C 1
ATOM 748 O O . GLU A 1 97 ? 24.826 -8.922 -10.026 1.00 86.88 97 GLU A O 1
ATOM 753 N N . HIS A 1 98 ? 23.405 -7.843 -11.366 1.00 85.31 98 HIS A N 1
ATOM 754 C CA . HIS A 1 98 ? 23.144 -8.992 -12.230 1.00 85.31 98 HIS A CA 1
ATOM 755 C C . HIS A 1 98 ? 24.388 -9.521 -12.955 1.00 85.31 98 HIS A C 1
ATOM 757 O O . HIS A 1 98 ? 24.515 -10.726 -13.176 1.00 85.31 98 HIS A O 1
ATOM 763 N N . GLU A 1 99 ? 25.298 -8.634 -13.351 1.00 89.94 99 GLU A N 1
ATOM 764 C CA . GLU A 1 99 ? 26.575 -9.004 -13.957 1.00 89.94 99 GLU A CA 1
ATOM 765 C C . GLU A 1 99 ? 27.501 -9.688 -12.942 1.00 89.94 99 GLU A C 1
ATOM 767 O O . GLU A 1 99 ? 28.095 -10.714 -13.271 1.00 89.94 99 GLU A O 1
ATOM 772 N N . ALA A 1 100 ? 27.549 -9.196 -11.697 1.00 90.75 100 ALA A N 1
ATOM 773 C CA . ALA A 1 100 ? 28.283 -9.837 -10.604 1.00 90.75 100 ALA A CA 1
ATOM 774 C C . ALA A 1 100 ? 27.737 -11.240 -10.269 1.00 90.75 100 ALA A C 1
ATOM 776 O O . ALA A 1 100 ? 28.514 -12.152 -9.991 1.00 90.75 100 ALA A O 1
ATOM 777 N N . ASP A 1 101 ? 26.422 -11.434 -10.394 1.00 85.88 101 ASP A N 1
ATOM 778 C CA . ASP A 1 101 ? 25.730 -12.721 -10.229 1.00 85.88 101 ASP A CA 1
ATOM 779 C C . ASP A 1 101 ? 25.886 -13.679 -11.433 1.00 85.88 101 ASP A C 1
ATOM 781 O O . ASP A 1 101 ? 25.286 -14.757 -11.457 1.00 85.88 101 ASP A O 1
ATOM 785 N N . GLY A 1 102 ? 26.618 -13.292 -12.484 1.00 89.75 102 GLY A N 1
ATOM 786 C CA . GLY A 1 102 ? 26.789 -14.107 -13.693 1.00 89.75 102 GLY A CA 1
ATOM 787 C C . GLY A 1 102 ? 25.536 -14.212 -14.574 1.00 89.75 102 GLY A C 1
ATOM 788 O O . GLY A 1 102 ? 25.428 -15.126 -15.393 1.00 89.75 102 GLY A O 1
ATOM 789 N N . ARG A 1 103 ? 24.574 -13.292 -14.427 1.00 87.44 103 ARG A N 1
ATOM 790 C CA . ARG A 1 103 ? 23.295 -13.269 -15.163 1.00 87.44 103 ARG A CA 1
ATOM 791 C C . ARG A 1 103 ? 23.037 -11.888 -15.768 1.00 87.44 103 ARG A C 1
ATOM 793 O O . ARG A 1 103 ? 22.118 -11.191 -15.325 1.00 87.44 103 ARG A O 1
ATOM 800 N N . PRO A 1 104 ? 23.833 -11.482 -16.772 1.00 89.56 104 PRO A N 1
ATOM 801 C CA . PRO A 1 104 ? 23.785 -10.135 -17.322 1.00 89.56 104 PRO A CA 1
ATOM 802 C C . PRO A 1 104 ? 22.395 -9.796 -17.871 1.00 89.56 104 PRO A C 1
ATOM 804 O O . PRO A 1 104 ? 21.779 -10.584 -18.592 1.00 89.56 104 PRO A O 1
ATOM 807 N N . LEU A 1 105 ? 21.915 -8.594 -17.548 1.00 90.75 105 LEU A N 1
ATOM 808 C CA . LEU A 1 105 ? 20.657 -8.065 -18.074 1.00 90.75 105 LEU A CA 1
ATOM 809 C C . LEU A 1 105 ? 20.882 -7.265 -19.363 1.00 90.75 105 LEU A C 1
ATOM 811 O O . LEU A 1 105 ? 21.851 -6.500 -19.452 1.00 90.75 105 LEU A O 1
ATOM 815 N N . PRO A 1 106 ? 19.959 -7.351 -20.339 1.00 92.50 106 PRO A N 1
ATOM 816 C CA . PRO A 1 106 ? 19.988 -6.466 -21.494 1.00 92.50 106 PRO A CA 1
ATOM 817 C C . PRO A 1 106 ? 19.745 -5.008 -21.065 1.00 92.50 106 PRO A C 1
ATOM 819 O O . PRO A 1 106 ? 19.181 -4.724 -20.009 1.00 92.50 106 PRO A O 1
ATOM 822 N N . SER A 1 107 ? 20.133 -4.054 -21.914 1.00 93.00 107 SER A N 1
ATOM 823 C CA . SER A 1 107 ? 19.848 -2.625 -21.691 1.00 93.00 107 SER A CA 1
ATOM 824 C C . SER A 1 107 ? 18.353 -2.288 -21.757 1.00 93.00 107 SER A C 1
ATOM 826 O O . SER A 1 107 ? 17.929 -1.253 -21.242 1.00 93.00 107 SER A O 1
ATOM 828 N N . ILE A 1 108 ? 17.566 -3.160 -22.388 1.00 95.38 108 ILE A N 1
ATOM 829 C CA . ILE A 1 108 ? 16.115 -3.083 -22.499 1.00 95.38 108 ILE A CA 1
ATOM 830 C C . ILE A 1 108 ? 15.525 -4.494 -22.441 1.00 95.38 108 ILE A C 1
ATOM 832 O O . ILE A 1 108 ? 15.969 -5.391 -23.156 1.00 95.38 108 ILE A O 1
ATOM 836 N N . VAL A 1 109 ? 14.502 -4.679 -21.613 1.00 95.19 109 VAL A N 1
ATOM 837 C CA . VAL A 1 109 ? 13.617 -5.845 -21.652 1.00 95.19 109 VAL A CA 1
ATOM 838 C C . VAL A 1 109 ? 12.316 -5.394 -22.322 1.00 95.19 109 VAL A C 1
ATOM 840 O O . VAL A 1 109 ? 11.653 -4.485 -21.809 1.00 95.19 109 VAL A O 1
ATOM 843 N N . PRO A 1 110 ? 11.959 -5.948 -23.495 1.00 96.50 110 PRO A N 1
ATOM 844 C CA . PRO A 1 110 ? 10.761 -5.536 -24.213 1.00 96.50 110 PRO A CA 1
ATOM 845 C C . PRO A 1 110 ? 9.488 -5.912 -23.436 1.00 96.50 110 PRO A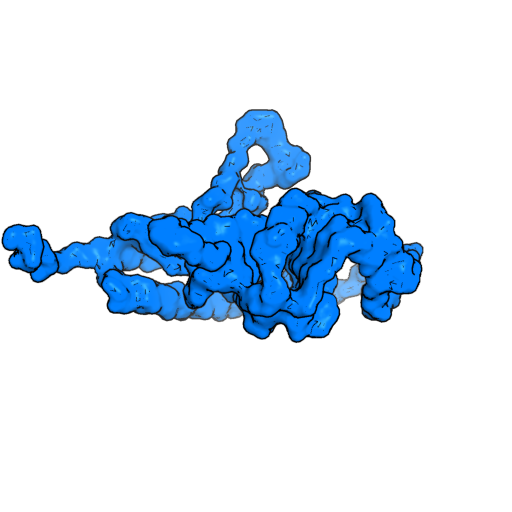 C 1
ATOM 847 O O . PRO A 1 110 ? 9.536 -6.703 -22.490 1.00 96.50 110 PRO A O 1
ATOM 850 N N . PRO A 1 111 ? 8.327 -5.358 -23.809 1.00 97.62 111 PRO A N 1
ATOM 851 C CA . PRO A 1 111 ? 7.055 -5.813 -23.264 1.00 97.62 111 PRO A CA 1
ATOM 852 C C . PRO A 1 111 ? 6.822 -7.297 -23.573 1.00 97.62 111 PRO A C 1
ATOM 854 O O . PRO A 1 111 ? 7.130 -7.755 -24.674 1.00 97.62 111 PRO A O 1
ATOM 857 N N . GLY A 1 112 ? 6.256 -8.039 -22.622 1.00 94.75 112 GLY A N 1
ATOM 858 C CA . GLY A 1 112 ? 5.953 -9.459 -22.787 1.00 94.75 112 GLY A CA 1
ATOM 859 C C . GLY A 1 112 ? 5.945 -10.232 -21.465 1.00 94.75 112 GLY A C 1
ATOM 860 O O . GLY A 1 112 ? 6.177 -9.638 -20.412 1.00 94.75 112 GLY A O 1
ATOM 861 N N . PRO A 1 113 ? 5.707 -11.556 -21.512 1.00 94.50 113 PRO A N 1
ATOM 862 C CA . PRO A 1 113 ? 5.601 -12.409 -20.322 1.00 94.50 113 PRO A CA 1
ATOM 863 C C . PRO A 1 113 ? 6.847 -12.406 -19.425 1.00 94.50 113 PRO A C 1
ATOM 865 O O . PRO A 1 113 ? 6.744 -12.548 -18.210 1.00 94.50 113 PRO A O 1
ATOM 868 N N . ASP A 1 114 ? 8.027 -12.196 -20.007 1.00 91.81 114 ASP A N 1
ATOM 869 C CA . ASP A 1 114 ? 9.298 -12.192 -19.274 1.00 91.81 114 ASP A CA 1
ATOM 870 C C . ASP A 1 114 ? 9.638 -10.827 -18.654 1.00 91.81 114 ASP A C 1
ATOM 872 O O . ASP A 1 114 ? 10.643 -10.689 -17.955 1.00 91.81 114 ASP A O 1
ATOM 876 N N . ASN A 1 115 ? 8.811 -9.804 -18.886 1.00 94.69 115 ASN A N 1
ATOM 877 C CA . ASN A 1 115 ? 9.053 -8.469 -18.363 1.00 94.69 115 ASN A CA 1
ATOM 878 C C . ASN A 1 115 ? 8.678 -8.384 -16.869 1.00 94.69 115 ASN A C 1
ATOM 880 O O . ASN A 1 115 ? 7.509 -8.579 -16.518 1.00 94.69 115 ASN A O 1
ATOM 884 N N . PRO A 1 116 ? 9.619 -8.026 -15.975 1.00 93.69 116 PRO A N 1
ATOM 885 C CA . PRO A 1 116 ? 9.365 -7.999 -14.534 1.00 93.69 116 PRO A CA 1
ATOM 886 C C . PRO A 1 116 ? 8.418 -6.875 -14.093 1.00 93.69 116 PRO A C 1
ATOM 888 O O . PRO A 1 116 ? 7.895 -6.925 -12.979 1.00 93.69 116 PRO A O 1
ATOM 891 N N . LEU A 1 117 ? 8.159 -5.878 -14.949 1.00 95.81 117 LEU A N 1
ATOM 892 C CA . LEU A 1 117 ? 7.152 -4.846 -14.690 1.00 95.81 117 LEU A CA 1
ATOM 893 C C . LEU A 1 117 ? 5.716 -5.327 -14.956 1.00 95.81 117 LEU A C 1
ATOM 895 O O . LEU A 1 117 ? 4.763 -4.639 -14.585 1.00 95.81 117 LEU A O 1
ATOM 899 N N . GLY A 1 118 ? 5.543 -6.490 -15.591 1.00 96.62 118 GLY A N 1
ATOM 900 C CA . GLY A 1 118 ? 4.247 -6.963 -16.067 1.00 96.62 118 GLY A CA 1
ATOM 901 C C . GLY A 1 118 ? 3.649 -6.054 -17.148 1.00 96.62 118 GLY A C 1
ATOM 902 O O . GLY A 1 118 ? 4.357 -5.343 -17.862 1.00 96.62 118 GLY A O 1
ATOM 903 N N . ASN A 1 119 ? 2.320 -6.066 -17.265 1.00 98.00 119 ASN A N 1
ATOM 904 C CA . ASN A 1 119 ? 1.605 -5.375 -18.347 1.00 98.00 119 ASN A CA 1
ATOM 905 C C . ASN A 1 119 ? 1.293 -3.901 -18.050 1.00 98.00 119 ASN A C 1
ATOM 907 O O . ASN A 1 119 ? 0.882 -3.168 -18.947 1.00 98.00 119 ASN A O 1
ATOM 911 N N . PHE A 1 120 ? 1.478 -3.440 -16.813 1.00 98.56 120 PHE A N 1
ATOM 912 C CA . PHE A 1 120 ? 1.087 -2.095 -16.398 1.00 98.56 120 PHE A CA 1
ATOM 913 C C . PHE A 1 120 ? 2.112 -1.500 -15.442 1.00 98.56 120 PHE A C 1
ATOM 915 O O . PHE A 1 120 ? 2.538 -2.147 -14.486 1.00 98.56 120 PHE A O 1
ATOM 922 N N . ALA A 1 121 ? 2.472 -0.241 -15.684 1.00 98.19 121 ALA A N 1
ATOM 923 C CA . ALA A 1 121 ? 3.317 0.531 -14.787 1.00 98.19 121 ALA A CA 1
ATOM 924 C C . ALA A 1 121 ? 2.841 1.983 -14.681 1.00 98.19 121 ALA A C 1
ATOM 926 O O . ALA A 1 121 ? 2.460 2.622 -15.666 1.00 98.19 121 ALA A O 1
ATOM 927 N N . MET A 1 122 ? 2.912 2.523 -13.470 1.00 98.50 122 MET A N 1
ATOM 928 C CA . MET A 1 122 ? 2.622 3.909 -13.136 1.00 98.50 122 MET A CA 1
ATOM 929 C C . MET A 1 122 ? 3.861 4.519 -12.487 1.00 98.50 122 MET A C 1
ATOM 931 O O . MET A 1 122 ? 4.327 4.049 -11.451 1.00 98.50 122 MET A O 1
ATOM 935 N N . ARG A 1 123 ? 4.419 5.562 -13.100 1.00 97.44 123 ARG A N 1
ATOM 936 C CA . ARG A 1 123 ? 5.576 6.279 -12.554 1.00 97.44 123 ARG A CA 1
ATOM 937 C C . ARG A 1 123 ? 5.119 7.230 -11.465 1.00 97.44 123 ARG A C 1
ATOM 939 O O . ARG A 1 123 ? 4.123 7.938 -11.635 1.00 97.44 123 ARG A O 1
ATOM 946 N N . LEU A 1 124 ? 5.891 7.289 -10.389 1.00 97.31 124 LEU A N 1
ATOM 947 C CA . LEU A 1 124 ? 5.698 8.261 -9.324 1.00 97.31 124 LEU A CA 1
ATOM 948 C C . LEU A 1 124 ? 6.496 9.536 -9.609 1.00 97.31 124 LEU A C 1
ATOM 950 O O . LEU A 1 124 ? 7.472 9.531 -10.359 1.00 97.31 124 LEU A O 1
ATOM 954 N N . GLY A 1 125 ? 6.115 10.635 -8.962 1.00 94.81 125 GLY A N 1
ATOM 955 C CA . GLY A 1 125 ? 6.894 11.879 -8.933 1.00 94.81 125 GLY A CA 1
ATOM 956 C C . GLY A 1 125 ? 8.232 11.754 -8.195 1.00 94.81 125 GLY A C 1
ATOM 957 O O . GLY A 1 125 ? 8.937 12.744 -8.041 1.00 94.81 125 GLY A O 1
ATOM 958 N N . LEU A 1 126 ? 8.573 10.547 -7.737 1.00 90.81 126 LEU A N 1
ATOM 959 C CA . LEU A 1 126 ? 9.872 10.169 -7.200 1.00 90.81 126 LEU A CA 1
ATOM 960 C C . LEU A 1 126 ? 10.698 9.547 -8.340 1.00 90.81 126 LEU A C 1
ATOM 962 O O . LEU A 1 126 ? 10.302 8.502 -8.868 1.00 90.81 126 LEU A O 1
ATOM 966 N N . PRO A 1 127 ? 11.815 10.171 -8.761 1.00 86.06 127 PRO A N 1
ATOM 967 C CA . PRO A 1 127 ? 12.623 9.667 -9.866 1.00 86.06 127 PRO A CA 1
ATOM 968 C C . PRO A 1 127 ? 13.041 8.209 -9.653 1.00 86.06 127 PRO A C 1
ATOM 970 O O . PRO A 1 127 ? 13.613 7.868 -8.625 1.00 86.06 127 PRO A O 1
ATOM 973 N N . GLY A 1 128 ? 12.753 7.354 -10.635 1.00 85.31 128 GLY A N 1
ATOM 974 C CA . GLY A 1 128 ? 13.125 5.936 -10.608 1.00 85.31 128 GLY A CA 1
ATOM 975 C C . GLY A 1 128 ? 12.127 4.994 -9.928 1.00 85.31 128 GLY A C 1
ATOM 976 O O . GLY A 1 128 ? 12.311 3.789 -10.044 1.00 85.31 128 GLY A O 1
ATOM 977 N N . TYR A 1 129 ? 11.056 5.495 -9.299 1.00 91.69 129 TYR A N 1
ATOM 978 C CA . TYR A 1 129 ? 10.080 4.656 -8.592 1.00 91.69 129 TYR A CA 1
ATOM 979 C C . TYR A 1 129 ? 8.776 4.469 -9.371 1.00 91.69 129 TYR A C 1
ATOM 981 O O . TYR A 1 129 ? 8.228 5.406 -9.966 1.00 91.69 129 TYR A O 1
ATOM 989 N N . LEU A 1 130 ? 8.260 3.240 -9.333 1.00 95.50 130 LEU A N 1
ATOM 990 C CA . LEU A 1 130 ? 7.044 2.831 -10.024 1.00 95.50 130 LEU A CA 1
ATOM 991 C C . LEU A 1 130 ? 6.105 2.064 -9.091 1.00 95.50 130 LEU A C 1
ATOM 993 O O . LEU A 1 130 ? 6.550 1.400 -8.158 1.00 95.50 130 LEU A O 1
ATOM 997 N N . ILE A 1 131 ? 4.815 2.117 -9.411 1.00 98.19 131 ILE A N 1
ATOM 998 C CA . ILE A 1 131 ? 3.831 1.098 -9.044 1.00 98.19 131 ILE A CA 1
ATOM 999 C C . ILE A 1 131 ? 3.611 0.247 -10.293 1.00 98.19 131 ILE A C 1
ATOM 1001 O O . ILE A 1 131 ? 3.250 0.793 -11.337 1.00 98.19 131 ILE A O 1
ATOM 1005 N N . HIS A 1 132 ? 3.865 -1.054 -10.228 1.00 98.19 132 HIS A N 1
ATOM 1006 C CA . HIS A 1 132 ? 3.828 -1.924 -11.402 1.00 98.19 132 HIS A CA 1
ATOM 1007 C C . HIS A 1 132 ? 3.330 -3.336 -11.077 1.00 98.19 132 HIS A C 1
ATOM 1009 O O . HIS A 1 132 ? 3.236 -3.725 -9.912 1.00 98.19 132 HIS A O 1
ATOM 1015 N N . GLY A 1 133 ? 3.002 -4.098 -12.121 1.00 97.81 133 GLY A N 1
ATOM 1016 C CA . GLY A 1 133 ? 2.648 -5.512 -12.010 1.00 97.81 133 GLY A CA 1
ATOM 1017 C C . GLY A 1 133 ? 3.864 -6.404 -11.804 1.00 97.81 133 GLY A C 1
ATOM 1018 O O . GLY A 1 133 ? 4.939 -5.961 -11.413 1.00 97.81 133 GLY A O 1
ATOM 1019 N N . THR A 1 134 ? 3.729 -7.688 -12.097 1.00 95.75 134 THR A N 1
ATOM 1020 C CA . THR A 1 134 ? 4.867 -8.608 -12.081 1.00 95.75 134 THR A CA 1
ATOM 1021 C C . THR A 1 134 ? 4.578 -9.824 -12.940 1.00 95.75 134 THR A C 1
ATOM 1023 O O . THR A 1 134 ? 3.422 -10.186 -13.135 1.00 95.75 134 THR A O 1
ATOM 1026 N N . ASN A 1 135 ? 5.625 -10.486 -13.416 1.00 94.00 135 ASN A N 1
ATOM 1027 C CA . ASN A 1 135 ? 5.538 -11.839 -13.954 1.00 94.00 135 ASN A CA 1
ATOM 1028 C C . ASN A 1 135 ? 5.811 -12.926 -12.893 1.00 94.00 135 ASN A C 1
ATOM 1030 O O . ASN A 1 135 ? 5.809 -14.111 -13.215 1.00 94.00 135 ASN A O 1
ATOM 1034 N N . ARG A 1 136 ? 6.024 -12.542 -11.624 1.00 91.31 136 ARG A N 1
ATOM 1035 C CA . ARG A 1 136 ? 6.230 -13.443 -10.478 1.00 91.31 136 ARG A CA 1
ATOM 1036 C C . ARG A 1 136 ? 5.298 -13.096 -9.314 1.00 91.31 136 ARG A C 1
ATOM 1038 O O . ARG A 1 136 ? 5.738 -12.545 -8.304 1.00 91.31 136 ARG A O 1
ATOM 1045 N N . PRO A 1 137 ? 4.001 -13.423 -9.431 1.00 93.25 137 PRO A N 1
ATOM 1046 C CA . PRO A 1 137 ? 2.996 -13.045 -8.437 1.00 93.25 137 PRO A CA 1
ATOM 1047 C C . PRO A 1 137 ? 3.248 -13.656 -7.050 1.00 93.25 137 PRO A C 1
ATOM 1049 O O . PRO A 1 137 ? 2.865 -13.065 -6.048 1.00 93.25 137 PRO A O 1
ATOM 1052 N N . ALA A 1 138 ? 3.953 -14.789 -6.966 1.00 89.00 138 ALA A N 1
ATOM 1053 C CA . ALA A 1 138 ? 4.297 -15.427 -5.693 1.00 89.00 138 ALA A CA 1
ATOM 1054 C C . ALA A 1 138 ? 5.139 -14.533 -4.758 1.00 89.00 138 ALA A C 1
ATOM 1056 O O . ALA A 1 138 ? 5.093 -14.716 -3.547 1.00 89.00 138 ALA A O 1
ATOM 1057 N N . GLY A 1 139 ? 5.863 -13.545 -5.297 1.00 87.75 139 GLY A N 1
ATOM 1058 C CA . GLY A 1 139 ? 6.637 -12.589 -4.505 1.00 87.75 139 GLY A CA 1
ATOM 1059 C C . GLY A 1 139 ? 5.834 -11.400 -3.966 1.00 87.75 139 GLY A C 1
ATOM 1060 O O . GLY A 1 139 ? 6.449 -10.503 -3.394 1.00 87.75 139 GLY A O 1
ATOM 1061 N N . VAL A 1 140 ? 4.511 -11.320 -4.180 1.00 93.56 140 VAL A N 1
ATOM 1062 C CA . VAL A 1 140 ? 3.648 -10.242 -3.648 1.00 93.56 140 VAL A CA 1
ATOM 1063 C C . VAL A 1 140 ? 3.431 -10.415 -2.136 1.00 93.56 140 VAL A C 1
ATOM 1065 O O . VAL A 1 140 ? 3.128 -11.509 -1.667 1.00 93.56 140 VAL A O 1
ATOM 1068 N N . GLY A 1 141 ? 3.559 -9.330 -1.364 1.00 90.81 141 GLY A N 1
ATOM 1069 C CA . GLY A 1 141 ? 3.514 -9.352 0.104 1.00 90.81 141 GLY A CA 1
ATOM 1070 C C . GLY A 1 141 ? 4.882 -9.564 0.765 1.00 90.81 141 GLY A C 1
ATOM 1071 O O . GLY A 1 141 ? 4.941 -10.036 1.899 1.00 90.81 141 GLY A O 1
ATOM 1072 N N . MET A 1 142 ? 5.973 -9.256 0.053 1.00 90.00 142 MET A N 1
ATOM 1073 C CA . MET A 1 142 ? 7.359 -9.495 0.480 1.00 90.00 142 MET A CA 1
ATOM 1074 C C . MET A 1 142 ? 8.267 -8.272 0.237 1.00 90.00 142 MET A C 1
ATOM 1076 O O . MET A 1 142 ? 7.953 -7.381 -0.557 1.00 90.00 142 MET A O 1
ATOM 1080 N N . ARG A 1 143 ? 9.436 -8.236 0.893 1.00 89.31 143 ARG A N 1
ATOM 1081 C CA . ARG A 1 143 ? 10.495 -7.228 0.668 1.00 89.31 143 ARG A CA 1
ATOM 1082 C C . ARG A 1 143 ? 11.507 -7.722 -0.362 1.00 89.31 143 ARG A C 1
ATOM 1084 O O . ARG A 1 143 ? 12.579 -8.192 0.003 1.00 89.31 143 ARG A O 1
ATOM 1091 N N . VAL A 1 144 ? 11.141 -7.666 -1.637 1.00 83.75 144 VAL A N 1
ATOM 1092 C CA . VAL A 1 144 ? 11.892 -8.332 -2.720 1.00 83.75 144 VAL A CA 1
ATOM 1093 C C . VAL A 1 144 ? 12.261 -7.421 -3.887 1.00 83.75 144 VAL A C 1
ATOM 1095 O O . VAL A 1 144 ? 12.924 -7.870 -4.815 1.00 83.75 144 VAL A O 1
ATOM 1098 N N . THR A 1 145 ? 11.827 -6.161 -3.884 1.00 84.75 145 THR A N 1
ATOM 1099 C CA . THR A 1 145 ? 12.042 -5.261 -5.027 1.00 84.75 145 THR A CA 1
ATOM 1100 C C . THR A 1 145 ? 13.269 -4.375 -4.823 1.00 84.75 145 THR A C 1
ATOM 1102 O O . THR A 1 145 ? 13.693 -4.130 -3.694 1.00 84.75 145 THR A O 1
ATOM 1105 N N . HIS A 1 146 ? 13.792 -3.785 -5.901 1.00 84.88 146 HIS A N 1
ATOM 1106 C CA . HIS A 1 146 ? 14.727 -2.652 -5.832 1.00 84.88 146 HIS A CA 1
ATOM 1107 C C . HIS A 1 146 ? 13.999 -1.322 -5.558 1.00 84.88 146 HIS A C 1
ATOM 1109 O O . HIS A 1 146 ? 14.128 -0.348 -6.299 1.00 84.88 146 HIS A O 1
ATOM 1115 N N . GLY A 1 147 ? 13.150 -1.290 -4.531 1.00 81.56 147 GLY A N 1
ATOM 1116 C CA . GLY A 1 147 ? 12.479 -0.085 -4.027 1.00 81.56 147 GLY A CA 1
ATOM 1117 C C . GLY A 1 147 ? 11.136 0.269 -4.672 1.00 81.56 147 GLY A C 1
ATOM 1118 O O . GLY A 1 147 ? 10.365 1.030 -4.081 1.00 81.56 147 GLY A O 1
ATOM 1119 N N . CYS A 1 148 ? 10.806 -0.285 -5.842 1.00 92.81 148 CYS A N 1
ATOM 1120 C CA . CYS A 1 148 ? 9.503 -0.080 -6.489 1.00 92.81 148 CYS A CA 1
ATOM 1121 C C . CYS A 1 148 ? 8.364 -0.829 -5.780 1.00 92.81 148 CYS A C 1
ATOM 1123 O O . CYS A 1 148 ? 8.591 -1.794 -5.052 1.00 92.81 148 CYS A O 1
ATOM 1125 N N . ILE A 1 149 ? 7.126 -0.401 -6.033 1.00 97.25 149 ILE A N 1
ATOM 1126 C CA . ILE A 1 149 ? 5.920 -1.067 -5.542 1.00 97.25 149 ILE A CA 1
ATOM 1127 C C . ILE A 1 149 ? 5.462 -2.090 -6.576 1.00 97.25 149 ILE A C 1
ATOM 1129 O O . ILE A 1 149 ? 5.077 -1.727 -7.690 1.00 97.25 149 ILE A O 1
ATOM 1133 N N . ARG A 1 150 ? 5.471 -3.364 -6.190 1.00 97.69 150 ARG A N 1
ATOM 1134 C CA . ARG A 1 150 ? 4.986 -4.478 -7.012 1.00 97.69 150 ARG A CA 1
ATOM 1135 C C . ARG A 1 150 ? 3.595 -4.909 -6.571 1.00 97.69 150 ARG A C 1
ATOM 1137 O O . ARG A 1 150 ? 3.333 -4.986 -5.376 1.00 97.69 150 ARG A O 1
ATOM 1144 N N . MET A 1 151 ? 2.742 -5.246 -7.529 1.00 98.12 151 MET A N 1
ATOM 1145 C CA . MET A 1 151 ? 1.371 -5.709 -7.303 1.00 98.12 151 MET A CA 1
ATOM 1146 C C . MET A 1 151 ? 1.075 -6.973 -8.108 1.00 98.12 151 MET A C 1
ATOM 1148 O O . MET A 1 151 ? 1.791 -7.284 -9.066 1.00 98.12 151 MET A O 1
ATOM 1152 N N . PHE A 1 152 ? -0.005 -7.671 -7.751 1.00 98.25 152 PHE A N 1
ATOM 1153 C CA . PHE A 1 152 ? -0.553 -8.719 -8.607 1.00 98.25 152 PHE A CA 1
ATOM 1154 C C . PHE A 1 152 ? -0.9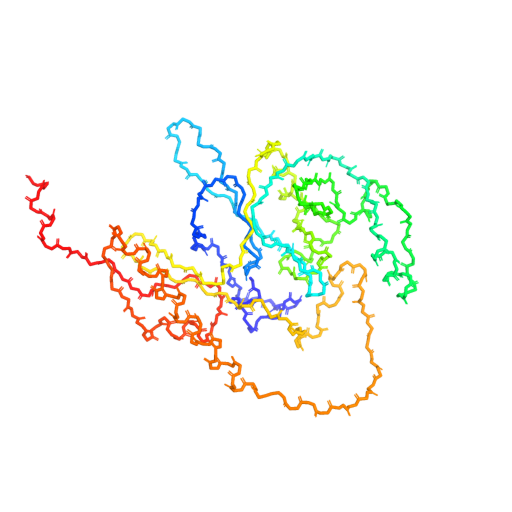70 -8.150 -9.979 1.00 98.25 152 PHE A C 1
ATOM 1156 O O . PHE A 1 152 ? -1.387 -6.987 -10.046 1.00 98.25 152 PHE A O 1
ATOM 1163 N N . PRO A 1 153 ? -0.851 -8.930 -11.073 1.00 98.12 153 PRO A N 1
ATOM 1164 C CA . PRO A 1 153 ? -1.248 -8.503 -12.418 1.00 98.12 153 PRO A CA 1
ATOM 1165 C C . PRO A 1 153 ? -2.671 -7.933 -12.506 1.00 98.12 153 PRO A C 1
ATOM 1167 O O . PRO A 1 153 ? -2.875 -6.882 -13.110 1.00 98.12 153 PRO A O 1
ATOM 1170 N N . GLU A 1 154 ? -3.630 -8.595 -11.867 1.00 98.19 154 GLU A N 1
ATOM 1171 C CA . GLU A 1 154 ? -5.040 -8.209 -11.819 1.00 98.19 154 GLU A CA 1
ATOM 1172 C C . GLU A 1 154 ? -5.266 -6.906 -11.038 1.00 98.19 154 GLU A C 1
ATOM 1174 O O . GLU A 1 154 ? -6.032 -6.038 -11.462 1.00 98.19 154 GLU A O 1
ATOM 1179 N N . ASP A 1 155 ? -4.542 -6.723 -9.932 1.00 98.50 155 ASP A N 1
ATOM 1180 C CA . ASP A 1 155 ? -4.672 -5.546 -9.076 1.00 98.50 155 ASP A CA 1
ATOM 1181 C C . ASP A 1 155 ? -4.101 -4.298 -9.759 1.00 98.50 155 ASP A C 1
ATOM 1183 O O . ASP A 1 155 ? -4.710 -3.222 -9.716 1.00 98.50 155 ASP A O 1
ATOM 1187 N N . ILE A 1 156 ? -2.937 -4.427 -10.415 1.00 98.50 156 ILE A N 1
ATOM 1188 C CA . ILE A 1 156 ? -2.350 -3.303 -11.151 1.00 98.50 156 ILE A CA 1
ATOM 1189 C C . ILE A 1 156 ? -3.192 -2.934 -12.366 1.00 98.50 156 ILE A C 1
ATOM 1191 O O . ILE A 1 156 ? -3.309 -1.749 -12.655 1.00 98.50 156 ILE A O 1
ATOM 1195 N N . GLU A 1 157 ? -3.784 -3.905 -13.064 1.00 98.50 157 GLU A N 1
ATOM 1196 C CA . GLU A 1 157 ? -4.667 -3.643 -14.201 1.00 98.50 157 GLU A CA 1
ATOM 1197 C C . GLU A 1 157 ? -5.875 -2.825 -13.751 1.00 98.50 157 GLU A C 1
ATOM 1199 O O . GLU A 1 157 ? -6.146 -1.755 -14.301 1.00 98.50 157 GLU A O 1
ATOM 1204 N N . TYR A 1 158 ? -6.536 -3.272 -12.681 1.00 98.38 158 TYR A N 1
ATOM 1205 C CA . TYR A 1 158 ? -7.662 -2.560 -12.100 1.00 98.38 158 TYR A CA 1
ATOM 1206 C C . TYR A 1 158 ? -7.284 -1.124 -11.708 1.00 98.38 158 TYR A C 1
ATOM 1208 O O . TYR A 1 158 ? -7.920 -0.163 -12.151 1.00 98.38 158 TYR A O 1
ATOM 1216 N N . LEU A 1 159 ? -6.220 -0.949 -10.918 1.00 98.12 159 LEU A N 1
ATOM 1217 C CA . LEU A 1 159 ? -5.774 0.377 -10.484 1.00 98.12 159 LEU A CA 1
ATOM 1218 C C . LEU A 1 159 ? -5.310 1.251 -11.641 1.00 98.12 159 LEU A C 1
ATOM 1220 O O . LEU A 1 159 ? -5.542 2.459 -11.619 1.00 98.12 159 LEU A O 1
ATOM 1224 N N . PHE A 1 160 ? -4.681 0.670 -12.659 1.00 98.50 160 PHE A N 1
ATOM 1225 C CA . PHE A 1 160 ? -4.279 1.406 -13.844 1.00 98.50 160 PHE A CA 1
ATOM 1226 C C . PHE A 1 160 ? -5.488 2.055 -14.513 1.00 98.50 160 PHE A C 1
ATOM 1228 O O . PHE A 1 160 ? -5.359 3.174 -14.993 1.00 98.50 160 PHE A O 1
ATOM 1235 N N . GLU A 1 161 ? -6.664 1.432 -14.520 1.00 97.94 161 GLU A N 1
ATOM 1236 C CA . GLU A 1 161 ? -7.872 2.080 -15.045 1.00 97.94 161 GLU A CA 1
ATOM 1237 C C . GLU A 1 161 ? -8.428 3.157 -14.106 1.00 97.94 161 GLU A C 1
ATOM 1239 O O . GLU A 1 161 ? -8.881 4.201 -14.571 1.00 97.94 161 GLU A O 1
ATOM 1244 N N . GLN A 1 162 ? -8.365 2.939 -12.789 1.00 96.81 162 GLN A N 1
ATOM 1245 C CA . GLN A 1 162 ? -8.973 3.854 -11.814 1.00 96.81 162 GLN A CA 1
ATOM 1246 C C . GLN A 1 162 ? -8.138 5.114 -11.545 1.00 96.81 162 GLN A C 1
ATOM 1248 O O . GLN A 1 162 ? -8.683 6.197 -11.319 1.00 96.81 162 GLN A O 1
ATOM 1253 N N . LEU A 1 163 ? -6.807 4.998 -11.526 1.00 97.50 163 LEU A N 1
ATOM 1254 C CA . LEU A 1 163 ? -5.936 6.102 -11.131 1.00 97.50 163 LEU A CA 1
ATOM 1255 C C . LEU A 1 163 ? -5.713 7.074 -12.289 1.00 97.50 163 LEU A C 1
ATOM 1257 O O . LEU A 1 163 ? -5.276 6.697 -13.376 1.00 97.50 163 LEU A O 1
ATOM 1261 N N . SER A 1 164 ? -5.931 8.359 -12.038 1.00 96.88 164 SER A N 1
ATOM 1262 C CA . SER A 1 164 ? -5.594 9.429 -12.983 1.00 96.88 164 SER A CA 1
ATOM 1263 C C . SER A 1 164 ? -4.167 9.937 -12.764 1.00 96.88 164 SER A C 1
ATOM 1265 O O . SER A 1 164 ? -3.573 9.713 -11.703 1.00 96.88 164 SER A O 1
ATOM 1267 N N . LEU A 1 165 ? -3.612 10.651 -13.748 1.00 98.06 165 LEU A N 1
ATOM 1268 C CA . LEU A 1 165 ? -2.415 11.461 -13.501 1.00 98.06 165 LEU A CA 1
ATOM 1269 C C . LEU A 1 165 ? -2.693 12.461 -12.369 1.00 98.06 165 LEU A C 1
ATOM 1271 O O . LEU A 1 165 ? -3.838 12.839 -12.132 1.00 98.06 165 LEU A O 1
ATOM 1275 N N . ASP A 1 166 ? -1.644 12.821 -11.639 1.00 97.88 166 ASP A N 1
ATOM 1276 C CA . ASP A 1 166 ? -1.677 13.664 -10.443 1.00 97.88 166 ASP A CA 1
ATOM 1277 C C . ASP A 1 166 ? -2.480 13.105 -9.258 1.00 97.88 166 ASP A C 1
ATOM 1279 O O . ASP A 1 166 ? -2.596 13.776 -8.232 1.00 97.88 166 ASP A O 1
ATOM 1283 N N . THR A 1 167 ? -2.950 11.850 -9.325 1.00 98.25 167 THR A N 1
ATOM 1284 C CA . THR A 1 167 ? -3.491 11.164 -8.142 1.00 98.25 167 THR A CA 1
ATOM 1285 C C . THR A 1 167 ? -2.447 11.200 -7.020 1.00 98.25 167 THR A C 1
ATOM 1287 O O . THR A 1 167 ? -1.326 10.725 -7.244 1.00 98.25 167 THR A O 1
ATOM 1290 N N . PRO A 1 168 ? -2.782 11.732 -5.827 1.00 98.06 168 PRO A N 1
ATOM 1291 C CA . PRO A 1 168 ? -1.844 11.805 -4.719 1.00 98.06 168 PRO A CA 1
ATOM 1292 C C . PRO A 1 168 ? -1.519 10.405 -4.203 1.00 98.06 168 PRO A C 1
ATOM 1294 O O . PRO A 1 168 ? -2.395 9.546 -4.084 1.00 98.06 168 PRO A O 1
ATOM 1297 N N . VAL A 1 169 ? -0.246 10.196 -3.889 1.00 98.50 169 VAL A N 1
ATOM 1298 C CA . VAL A 1 169 ? 0.292 8.957 -3.334 1.00 98.50 169 VAL A CA 1
ATOM 1299 C C . VAL A 1 169 ? 1.034 9.312 -2.054 1.00 98.50 169 VAL A C 1
ATOM 1301 O O . VAL A 1 169 ? 1.967 10.113 -2.079 1.00 98.50 169 VAL A O 1
ATOM 1304 N N . ARG A 1 170 ? 0.640 8.722 -0.932 1.00 98.19 170 ARG A N 1
ATOM 1305 C CA . ARG A 1 170 ? 1.318 8.885 0.353 1.00 98.19 170 ARG A CA 1
ATOM 1306 C C . ARG A 1 170 ? 1.954 7.564 0.758 1.00 98.19 170 ARG A C 1
ATOM 1308 O O . ARG A 1 170 ? 1.263 6.558 0.833 1.00 98.19 170 ARG A O 1
ATOM 1315 N N . ILE A 1 171 ? 3.253 7.578 1.016 1.00 97.31 171 ILE A N 1
ATOM 1316 C CA . ILE A 1 171 ? 4.037 6.412 1.414 1.00 97.31 171 ILE A CA 1
ATOM 1317 C C . ILE A 1 171 ? 4.401 6.570 2.886 1.00 97.31 171 ILE A C 1
ATOM 1319 O O . ILE A 1 171 ? 5.056 7.543 3.267 1.00 97.31 171 ILE A O 1
ATOM 1323 N N . ILE A 1 172 ? 3.931 5.636 3.703 1.00 95.69 172 ILE A N 1
ATOM 1324 C CA . ILE A 1 172 ? 4.070 5.629 5.159 1.00 95.69 172 ILE A CA 1
ATOM 1325 C C . ILE A 1 172 ? 4.621 4.292 5.643 1.00 95.69 172 ILE A C 1
ATOM 1327 O O . ILE A 1 172 ? 4.575 3.284 4.940 1.00 95.69 172 ILE A O 1
ATOM 1331 N N . ASN A 1 173 ? 5.105 4.297 6.877 1.00 93.75 173 ASN A N 1
ATOM 1332 C CA . ASN A 1 173 ? 5.512 3.109 7.605 1.00 93.75 173 ASN A CA 1
ATOM 1333 C C . ASN A 1 173 ? 4.848 3.168 8.985 1.00 93.75 173 ASN A C 1
ATOM 1335 O O . ASN A 1 173 ? 5.457 3.639 9.939 1.00 93.75 173 ASN A O 1
ATOM 1339 N N . GLU A 1 174 ? 3.570 2.789 9.046 1.00 94.00 174 GLU A N 1
ATOM 1340 C CA . GLU A 1 174 ? 2.754 2.759 10.268 1.00 94.00 174 GLU A CA 1
ATOM 1341 C C . GLU A 1 174 ? 2.553 1.287 10.682 1.00 94.00 174 GLU A C 1
ATOM 1343 O O . GLU A 1 174 ? 1.586 0.657 10.239 1.00 94.00 174 GLU A O 1
ATOM 1348 N N . PRO A 1 175 ? 3.473 0.694 11.472 1.00 93.62 175 PRO A N 1
ATOM 1349 C CA . PRO A 1 175 ? 3.334 -0.682 11.955 1.00 93.62 175 PRO A CA 1
ATOM 1350 C C . PRO A 1 175 ? 2.232 -0.814 13.002 1.00 93.62 175 PRO A C 1
ATOM 1352 O O . PRO A 1 175 ? 1.674 -1.891 13.170 1.00 93.62 175 PRO A O 1
ATOM 1355 N N . LEU A 1 176 ? 1.900 0.276 13.687 1.00 94.56 176 LEU A N 1
ATOM 1356 C CA . LEU A 1 176 ? 0.844 0.338 14.678 1.00 94.56 176 LEU A CA 1
ATOM 1357 C C . LEU A 1 176 ? -0.295 1.193 14.142 1.00 94.56 176 LEU A C 1
ATOM 1359 O O . LEU A 1 176 ? -0.060 2.292 13.644 1.00 94.56 176 LEU A O 1
ATOM 1363 N N . LYS A 1 177 ? -1.531 0.710 14.266 1.00 95.56 177 LYS A N 1
ATOM 1364 C CA . LYS A 1 177 ? -2.730 1.475 13.913 1.00 95.56 177 LYS A CA 1
ATOM 1365 C C . LYS A 1 177 ? -3.805 1.294 14.979 1.00 95.56 177 LYS A C 1
ATOM 1367 O O . LYS A 1 177 ? -4.135 0.167 15.342 1.00 95.56 177 LYS A O 1
ATOM 1372 N N . VAL A 1 178 ? -4.390 2.399 15.434 1.00 95.50 178 VAL A N 1
ATOM 1373 C CA . VAL A 1 178 ? -5.550 2.411 16.341 1.00 95.50 178 VAL A CA 1
ATOM 1374 C C . VAL A 1 178 ? -6.754 3.027 15.639 1.00 95.50 178 VAL A C 1
ATOM 1376 O O . VAL A 1 178 ? -6.642 4.054 14.969 1.00 95.50 178 VAL A O 1
ATOM 1379 N N . GLY A 1 179 ? -7.929 2.427 15.809 1.00 94.50 179 GLY A N 1
ATOM 1380 C CA . GLY A 1 179 ? -9.170 2.938 15.240 1.00 94.50 179 GLY A CA 1
ATOM 1381 C C . GLY A 1 179 ? -10.408 2.517 16.018 1.00 94.50 179 GLY A C 1
ATOM 1382 O O . GLY A 1 179 ? -10.337 1.756 16.976 1.00 94.50 179 GLY A O 1
ATOM 1383 N N . TRP A 1 180 ? -11.556 3.036 15.592 1.00 94.19 180 TRP A N 1
ATOM 1384 C CA . TRP A 1 180 ? -12.862 2.679 16.141 1.00 94.19 180 TRP A CA 1
ATOM 1385 C C . TRP A 1 180 ? -13.599 1.739 15.188 1.00 94.19 180 TRP A C 1
ATOM 1387 O O . TRP A 1 180 ? -13.713 2.052 14.001 1.00 94.19 180 TRP A O 1
ATOM 1397 N N . ASP A 1 181 ? -14.166 0.660 15.721 1.00 93.81 181 ASP A N 1
ATOM 1398 C CA . ASP A 1 181 ? -15.177 -0.161 15.052 1.00 93.81 181 ASP A CA 1
ATOM 1399 C C . ASP A 1 181 ? -16.444 -0.198 15.912 1.00 93.81 181 ASP A C 1
ATOM 1401 O O . ASP A 1 181 ? -16.452 -0.737 17.016 1.00 93.81 181 ASP A O 1
ATOM 1405 N N . GLY A 1 182 ? -17.520 0.448 15.463 1.00 92.38 182 GLY A N 1
ATOM 1406 C CA . GLY A 1 182 ? -18.705 0.616 16.305 1.00 92.38 182 GLY A CA 1
ATOM 1407 C C . GLY A 1 182 ? -18.352 1.330 17.612 1.00 92.38 182 GLY A C 1
ATOM 1408 O O . GLY A 1 182 ? -17.930 2.480 17.572 1.00 92.38 182 GLY A O 1
ATOM 1409 N N . GLU A 1 183 ? -18.539 0.686 18.766 1.00 93.50 183 GLU A N 1
ATOM 1410 C CA . GLU A 1 183 ? -18.133 1.203 20.087 1.00 93.50 183 GLU A CA 1
ATOM 1411 C C . GLU A 1 183 ? -16.797 0.656 20.592 1.00 93.50 183 GLU A C 1
ATOM 1413 O O . GLU A 1 183 ? -16.371 1.021 21.686 1.00 93.50 183 GLU A O 1
ATOM 1418 N N . GLU A 1 184 ? -16.130 -0.174 19.800 1.00 95.44 184 GLU A N 1
ATOM 1419 C CA . GLU A 1 184 ? -14.903 -0.869 20.159 1.00 95.44 184 GLU A CA 1
ATOM 1420 C C . GLU A 1 184 ? -13.677 -0.087 19.691 1.00 95.44 184 GLU A C 1
ATOM 1422 O O . GLU A 1 184 ? -13.612 0.399 18.558 1.00 95.44 184 GLU A O 1
ATOM 1427 N N . LEU A 1 185 ? -12.697 0.040 20.582 1.00 95.69 185 LEU A N 1
ATOM 1428 C CA . LEU A 1 185 ? -11.380 0.561 20.252 1.00 95.69 185 LEU A CA 1
ATOM 1429 C C . LEU A 1 185 ? -10.516 -0.612 19.794 1.00 95.69 185 LEU A C 1
ATOM 1431 O O . LEU A 1 185 ? -10.318 -1.563 20.547 1.00 95.69 185 LEU A O 1
ATOM 1435 N N . VAL A 1 186 ? -10.007 -0.539 18.572 1.00 96.94 186 VAL A N 1
ATOM 1436 C CA . VAL A 1 186 ? -9.300 -1.632 17.904 1.00 96.94 186 VAL A CA 1
ATOM 1437 C C . VAL A 1 186 ? -7.850 -1.234 17.654 1.00 96.94 186 VAL A C 1
ATOM 1439 O O . VAL A 1 186 ? -7.578 -0.123 17.196 1.00 96.94 186 VAL A O 1
ATOM 1442 N N . LEU A 1 187 ? -6.935 -2.154 17.941 1.00 96.56 187 LEU A N 1
ATOM 1443 C CA . LEU A 1 187 ? -5.501 -2.051 17.706 1.00 96.56 187 LEU A CA 1
ATOM 1444 C C . LEU A 1 187 ? -5.078 -3.091 16.672 1.00 96.56 187 LEU A C 1
ATOM 1446 O O . LEU A 1 187 ? -5.462 -4.250 16.764 1.00 96.56 187 LEU A O 1
ATOM 1450 N N . GLU A 1 188 ? -4.265 -2.684 15.709 1.00 96.19 188 GLU A N 1
ATOM 1451 C CA . GLU A 1 188 ? -3.600 -3.575 14.763 1.00 96.19 188 GLU A CA 1
ATOM 1452 C C . GLU A 1 188 ? -2.097 -3.301 14.810 1.00 96.19 188 GLU A C 1
ATOM 1454 O O . GLU A 1 188 ? -1.672 -2.153 14.646 1.00 96.19 188 GLU A O 1
ATOM 1459 N N . VAL A 1 189 ? -1.303 -4.349 15.046 1.00 94.88 189 VAL A N 1
ATOM 1460 C CA . VAL A 1 189 ? 0.154 -4.247 15.187 1.00 94.88 189 VAL A CA 1
ATOM 1461 C C . VAL A 1 189 ? 0.845 -5.191 14.214 1.00 94.88 189 VAL A C 1
ATOM 1463 O O . VAL A 1 189 ? 0.612 -6.400 14.208 1.00 94.88 189 VAL A O 1
ATOM 1466 N N . HIS A 1 190 ? 1.740 -4.629 13.414 1.00 92.19 190 HIS A N 1
ATOM 1467 C CA . HIS A 1 190 ? 2.652 -5.327 12.520 1.00 92.19 190 HIS A CA 1
ATOM 1468 C C . HIS A 1 190 ? 4.075 -5.246 13.054 1.00 92.19 190 HIS A C 1
ATOM 1470 O O . HIS A 1 190 ? 4.426 -4.381 13.859 1.00 92.19 190 HIS A O 1
ATOM 1476 N N . ARG A 1 191 ? 4.925 -6.156 12.582 1.00 87.12 191 ARG A N 1
ATOM 1477 C CA . ARG A 1 191 ? 6.355 -6.103 12.886 1.00 87.12 191 ARG A CA 1
ATOM 1478 C C . ARG A 1 191 ? 6.950 -4.842 12.266 1.00 87.12 191 ARG A C 1
ATOM 1480 O O . ARG A 1 191 ? 6.690 -4.535 11.105 1.00 87.12 191 ARG A O 1
ATOM 1487 N N . VAL A 1 192 ? 7.787 -4.143 13.024 1.00 83.56 192 VAL A N 1
ATOM 1488 C CA . VAL A 1 192 ? 8.557 -3.023 12.480 1.00 83.56 192 VAL A CA 1
ATOM 1489 C C . VAL A 1 192 ? 9.500 -3.554 11.403 1.00 83.56 192 VAL A C 1
ATOM 1491 O O . VAL A 1 192 ? 10.122 -4.605 11.572 1.00 83.56 192 VAL A O 1
ATOM 1494 N N . LEU A 1 193 ? 9.599 -2.836 10.286 1.00 79.06 193 LEU A N 1
ATOM 1495 C CA . LEU A 1 193 ? 10.541 -3.181 9.228 1.00 79.06 193 LEU A CA 1
ATOM 1496 C C . LEU A 1 193 ? 11.972 -3.090 9.779 1.00 79.06 193 LEU A C 1
ATOM 1498 O O . LEU A 1 193 ? 12.457 -2.006 10.091 1.00 79.06 193 LEU A O 1
ATOM 1502 N N . SER A 1 194 ? 12.623 -4.244 9.924 1.00 63.12 194 SER A N 1
ATOM 1503 C CA . SER A 1 194 ? 14.016 -4.346 10.366 1.00 63.12 194 SER A CA 1
ATOM 1504 C C . SER A 1 194 ? 14.980 -3.887 9.268 1.00 63.12 194 SER A C 1
ATOM 1506 O O . SER A 1 194 ? 14.716 -4.078 8.076 1.00 63.12 194 SER A O 1
ATOM 1508 N N . THR A 1 195 ? 16.117 -3.330 9.677 1.00 54.22 195 THR A N 1
ATOM 1509 C CA . THR A 1 195 ? 17.294 -3.103 8.824 1.00 54.22 195 THR A CA 1
ATOM 1510 C C . THR A 1 195 ? 18.253 -4.303 8.814 1.00 54.22 195 THR A C 1
ATOM 1512 O O . THR A 1 195 ? 19.169 -4.340 7.997 1.00 54.22 195 THR A O 1
ATOM 1515 N N . ALA A 1 196 ? 18.052 -5.288 9.699 1.00 40.16 196 ALA A N 1
ATOM 1516 C CA . ALA A 1 196 ? 18.822 -6.530 9.762 1.00 40.16 196 ALA A CA 1
ATOM 1517 C C . ALA A 1 196 ? 18.189 -7.633 8.887 1.00 40.16 196 ALA A C 1
ATOM 1519 O O . ALA A 1 196 ? 16.956 -7.717 8.825 1.00 40.16 196 ALA A O 1
ATOM 1520 N N . PRO A 1 197 ? 19.000 -8.497 8.241 1.00 38.00 197 PRO A N 1
ATOM 1521 C CA . PRO A 1 197 ? 18.502 -9.511 7.322 1.00 38.00 197 PRO A CA 1
ATOM 1522 C C . PRO A 1 197 ? 17.548 -10.508 7.985 1.00 38.00 197 PRO A C 1
ATOM 1524 O O . PRO A 1 197 ? 17.749 -10.869 9.148 1.00 38.00 197 PRO A O 1
ATOM 1527 N N . PRO A 1 198 ? 16.500 -10.955 7.264 1.00 40.72 198 PRO A N 1
ATOM 1528 C CA . PRO A 1 198 ? 15.592 -11.970 7.778 1.00 40.72 198 PRO A CA 1
ATOM 1529 C C . PRO A 1 198 ? 16.377 -13.248 8.090 1.00 40.72 198 PRO A C 1
ATOM 1531 O O . PRO A 1 198 ? 17.158 -13.715 7.265 1.00 40.72 198 PRO A O 1
ATOM 1534 N N . GLN A 1 199 ? 16.171 -13.807 9.284 1.00 34.91 199 GLN A N 1
ATOM 1535 C CA . GLN A 1 199 ? 16.856 -15.033 9.711 1.00 34.91 199 GLN A CA 1
ATOM 1536 C C . GLN A 1 199 ? 16.272 -16.310 9.080 1.00 34.91 199 GLN A C 1
ATOM 1538 O O . GLN A 1 199 ? 16.871 -17.375 9.196 1.00 34.91 199 GLN A O 1
ATOM 1543 N N . ASP A 1 200 ? 15.158 -16.197 8.351 1.00 39.47 200 ASP A N 1
ATOM 1544 C CA . ASP A 1 200 ? 14.519 -17.313 7.657 1.00 39.47 200 ASP A CA 1
ATOM 1545 C C . ASP A 1 200 ? 15.000 -17.386 6.197 1.00 39.47 200 ASP A C 1
ATOM 1547 O O . ASP A 1 200 ? 14.611 -16.597 5.334 1.00 39.47 200 ASP A O 1
ATOM 1551 N N . THR A 1 201 ? 15.852 -18.368 5.910 1.00 35.69 201 THR A N 1
ATOM 1552 C CA . THR A 1 201 ? 16.573 -18.579 4.640 1.00 35.69 201 THR A CA 1
ATOM 1553 C C . THR A 1 201 ? 15.724 -19.125 3.480 1.00 35.69 201 THR A C 1
ATOM 1555 O O . THR A 1 201 ? 16.266 -19.522 2.453 1.00 35.69 201 THR A O 1
ATOM 1558 N N . VAL A 1 202 ? 14.392 -19.134 3.590 1.00 40.78 202 VAL A N 1
ATOM 1559 C CA . VAL A 1 202 ? 13.506 -19.883 2.670 1.00 40.78 202 VAL A CA 1
ATOM 1560 C C . VAL A 1 202 ? 12.881 -19.025 1.553 1.00 40.78 202 VAL A C 1
ATOM 1562 O O . VAL A 1 202 ? 12.182 -19.547 0.691 1.00 40.78 202 VAL A O 1
ATOM 1565 N N . LEU A 1 203 ? 13.106 -17.706 1.547 1.00 44.44 203 LEU A N 1
ATOM 1566 C CA . LEU A 1 203 ? 12.412 -16.753 0.655 1.00 44.44 203 LEU A CA 1
ATOM 1567 C C . LEU A 1 203 ? 13.230 -16.294 -0.565 1.00 44.44 203 LEU A C 1
ATOM 1569 O O . LEU A 1 203 ? 12.744 -15.495 -1.365 1.00 44.44 203 LEU A O 1
ATOM 1573 N N . ALA A 1 204 ? 14.460 -16.784 -0.715 1.00 39.31 204 ALA A N 1
ATOM 1574 C CA . ALA A 1 204 ? 15.409 -16.266 -1.698 1.00 39.31 204 ALA A CA 1
ATOM 1575 C C . ALA A 1 204 ? 14.988 -16.547 -3.164 1.00 39.31 204 ALA A C 1
ATOM 1577 O O . ALA A 1 204 ? 15.228 -15.722 -4.039 1.00 39.31 204 ALA A O 1
ATOM 1578 N N . ASP A 1 205 ? 14.248 -17.632 -3.426 1.00 40.91 205 ASP A N 1
ATOM 1579 C CA . ASP A 1 205 ? 13.792 -18.009 -4.781 1.00 40.91 205 ASP A CA 1
ATOM 1580 C C . ASP A 1 205 ? 12.591 -17.198 -5.314 1.00 40.91 205 ASP A C 1
ATOM 1582 O O . ASP A 1 205 ? 12.262 -17.275 -6.501 1.00 40.91 205 ASP A O 1
ATOM 1586 N N . LEU A 1 206 ? 11.916 -16.416 -4.462 1.00 46.81 206 LEU A N 1
ATOM 1587 C CA . LEU A 1 206 ? 10.781 -15.563 -4.857 1.00 46.81 206 LEU A CA 1
ATOM 1588 C C . LEU A 1 206 ? 11.164 -14.111 -5.127 1.00 46.81 206 LEU A C 1
ATOM 1590 O O . LEU A 1 206 ? 10.315 -13.307 -5.538 1.00 46.81 206 LEU A O 1
ATOM 1594 N N . ALA A 1 207 ? 12.431 -13.772 -4.909 1.00 43.22 207 ALA A N 1
ATOM 1595 C CA . ALA A 1 207 ? 12.970 -12.516 -5.370 1.00 43.22 207 ALA A CA 1
ATOM 1596 C C . ALA A 1 207 ? 12.877 -12.426 -6.909 1.00 43.22 207 ALA A C 1
ATOM 1598 O O . ALA A 1 207 ? 12.726 -13.416 -7.641 1.00 43.22 207 ALA A O 1
ATOM 1599 N N . ASP A 1 208 ? 12.988 -11.208 -7.445 1.00 48.53 208 ASP A N 1
ATOM 1600 C CA . ASP A 1 208 ? 13.451 -11.059 -8.834 1.00 48.53 208 ASP A CA 1
ATOM 1601 C C . ASP A 1 208 ? 14.716 -11.904 -9.025 1.00 48.53 208 ASP A C 1
ATOM 1603 O O . ASP A 1 208 ? 15.333 -12.228 -8.022 1.00 48.53 208 ASP A O 1
ATOM 1607 N N . PRO A 1 209 ? 15.137 -12.312 -10.243 1.00 41.22 209 PRO A N 1
ATOM 1608 C CA . PRO A 1 209 ? 16.183 -13.329 -10.366 1.00 41.22 209 PRO A CA 1
ATOM 1609 C C . PRO A 1 209 ? 17.380 -13.031 -9.447 1.00 41.22 209 PRO A C 1
ATOM 1611 O O . PRO A 1 209 ? 17.942 -13.943 -8.869 1.00 41.22 209 PRO A O 1
ATOM 1614 N N . VAL A 1 210 ? 17.740 -11.766 -9.280 1.00 44.72 210 VAL A N 1
ATOM 1615 C CA . VAL A 1 210 ? 18.374 -11.141 -8.110 1.00 44.72 210 VAL A CA 1
ATOM 1616 C C . VAL A 1 210 ? 18.498 -11.995 -6.813 1.00 44.72 210 VAL A C 1
ATOM 1618 O O . VAL A 1 210 ? 17.622 -11.998 -5.955 1.00 44.72 210 VAL A O 1
ATOM 1621 N N . SER A 1 211 ? 19.678 -12.610 -6.636 1.00 32.00 211 SER A N 1
ATOM 1622 C CA . SER A 1 211 ? 20.208 -13.249 -5.411 1.00 32.00 211 SER A CA 1
ATOM 1623 C C . SER A 1 211 ? 19.612 -14.565 -4.868 1.00 32.00 211 SER A C 1
ATOM 1625 O O . SER A 1 211 ? 18.710 -14.557 -4.038 1.00 32.00 211 SER A O 1
ATOM 1627 N N . VAL A 1 212 ? 20.324 -15.675 -5.137 1.00 28.95 212 VAL A N 1
ATOM 1628 C CA . VAL A 1 212 ? 20.617 -16.709 -4.119 1.00 28.95 212 VAL A CA 1
ATOM 1629 C C . VAL A 1 212 ? 22.069 -17.184 -4.261 1.00 28.95 212 VAL A C 1
ATOM 1631 O O . VAL A 1 212 ? 22.461 -17.685 -5.313 1.00 28.95 212 VAL A O 1
ATOM 1634 N N . GLY A 1 213 ? 22.850 -17.072 -3.183 1.00 27.16 213 GLY A N 1
ATOM 1635 C CA . GLY A 1 213 ? 24.149 -17.731 -3.035 1.00 27.16 213 GLY A CA 1
ATOM 1636 C C . GLY A 1 213 ? 24.752 -17.525 -1.639 1.00 27.16 213 GLY A C 1
ATOM 1637 O O . GLY A 1 213 ? 25.072 -16.404 -1.262 1.00 27.16 213 GLY A O 1
ATOM 1638 N N . THR A 1 214 ? 24.932 -18.605 -0.877 1.00 28.42 214 THR A N 1
ATOM 1639 C CA . THR A 1 214 ? 25.735 -18.687 0.366 1.00 28.42 214 THR A CA 1
ATOM 1640 C C . THR A 1 214 ? 26.541 -20.000 0.372 1.00 28.42 214 THR A C 1
ATOM 1642 O O . THR A 1 214 ? 26.140 -20.925 -0.339 1.00 28.42 214 THR A O 1
ATOM 1645 N N . PRO A 1 215 ? 27.595 -20.184 1.208 1.00 43.69 215 PRO A N 1
ATOM 1646 C CA . PRO A 1 215 ? 28.426 -19.209 1.941 1.00 43.69 215 PRO A CA 1
ATOM 1647 C C . PRO A 1 215 ? 29.956 -19.442 1.787 1.00 43.69 215 PRO A C 1
ATOM 1649 O O . PRO A 1 215 ? 30.405 -20.536 1.453 1.00 43.69 215 PRO A O 1
ATOM 1652 N N . VAL A 1 216 ? 30.775 -18.457 2.181 1.00 27.39 216 VAL A N 1
ATOM 1653 C CA . VAL A 1 216 ? 32.084 -18.733 2.810 1.00 27.39 216 VAL A CA 1
ATOM 1654 C C . VAL A 1 216 ? 32.190 -17.874 4.067 1.00 27.39 216 VAL A C 1
ATOM 1656 O O . VAL A 1 216 ? 31.974 -16.666 4.022 1.00 27.39 216 VAL A O 1
ATOM 1659 N N . ALA A 1 217 ? 32.435 -18.541 5.191 1.00 27.53 217 ALA A N 1
ATOM 1660 C CA . ALA A 1 217 ? 32.542 -17.957 6.515 1.00 27.53 217 ALA A CA 1
ATOM 1661 C C . ALA A 1 217 ? 33.869 -17.209 6.698 1.00 27.53 217 ALA A C 1
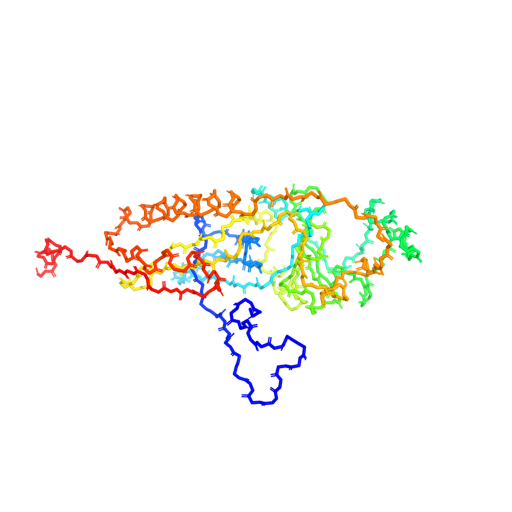ATOM 1663 O O . ALA A 1 217 ? 34.915 -17.730 6.328 1.00 27.53 217 ALA A O 1
ATOM 1664 N N . ASP A 1 218 ? 33.803 -16.062 7.369 1.00 24.03 218 ASP A N 1
ATOM 1665 C CA . ASP A 1 218 ? 34.778 -15.699 8.395 1.00 24.03 218 ASP A CA 1
ATOM 1666 C C . ASP A 1 218 ? 33.988 -15.140 9.582 1.00 24.03 218 ASP A C 1
ATOM 1668 O O . ASP A 1 218 ? 33.280 -14.136 9.487 1.00 24.03 218 ASP A O 1
ATOM 1672 N N . SER A 1 219 ? 34.032 -15.877 10.687 1.00 31.50 219 SER A N 1
ATOM 1673 C CA . SER A 1 219 ? 33.376 -15.551 11.946 1.00 31.50 219 SER A CA 1
ATOM 1674 C C . SER A 1 219 ? 34.116 -14.407 12.633 1.00 31.50 219 SER A C 1
ATOM 1676 O O . SER A 1 219 ? 35.224 -14.592 13.139 1.00 31.50 219 SER A O 1
ATOM 1678 N N . VAL A 1 220 ? 33.479 -13.242 12.691 1.00 26.75 220 VAL A N 1
ATOM 1679 C CA . VAL A 1 220 ? 33.757 -12.230 13.710 1.00 26.75 220 VAL A CA 1
ATOM 1680 C C . VAL A 1 220 ? 32.505 -12.083 14.561 1.00 26.75 220 VAL A C 1
ATOM 1682 O O . VAL A 1 220 ? 31.498 -11.529 14.124 1.00 26.75 220 VAL A O 1
ATOM 1685 N N . ASP A 1 221 ? 32.572 -12.637 15.768 1.00 29.19 221 ASP A N 1
ATOM 1686 C CA . ASP A 1 221 ? 31.536 -12.512 16.785 1.00 29.19 221 ASP A CA 1
ATOM 1687 C C . ASP A 1 221 ? 31.430 -11.043 17.214 1.00 29.19 221 ASP A C 1
ATOM 1689 O O . ASP A 1 221 ? 32.217 -10.538 18.015 1.00 29.19 221 ASP A O 1
ATOM 1693 N N . LEU A 1 222 ? 30.456 -10.334 16.647 1.00 29.70 222 LEU A N 1
ATOM 1694 C CA . LEU A 1 222 ? 29.953 -9.079 17.190 1.00 29.70 222 LEU A CA 1
ATOM 1695 C C . LEU A 1 222 ? 28.699 -9.407 17.998 1.00 29.70 222 LEU A C 1
ATOM 1697 O O . LEU A 1 222 ? 27.585 -9.408 17.473 1.00 29.70 222 LEU A O 1
ATOM 1701 N N . GLU A 1 223 ? 28.895 -9.697 19.284 1.00 29.14 223 GLU A N 1
ATOM 1702 C CA . GLU A 1 223 ? 27.816 -9.708 20.270 1.00 29.14 223 GLU A CA 1
ATOM 1703 C C . GLU A 1 223 ? 27.155 -8.322 20.284 1.00 29.14 223 GLU A C 1
ATOM 1705 O O . GLU A 1 223 ? 27.681 -7.354 20.835 1.00 29.14 223 GLU A O 1
ATOM 1710 N N . THR A 1 224 ? 26.003 -8.203 19.626 1.00 39.03 224 THR A N 1
ATOM 1711 C CA . THR A 1 224 ? 25.131 -7.035 19.750 1.00 39.03 224 THR A CA 1
ATOM 1712 C C . THR A 1 224 ? 24.047 -7.358 20.771 1.00 39.03 224 THR A C 1
ATOM 1714 O O . THR A 1 224 ? 23.348 -8.366 20.677 1.00 39.03 224 THR A O 1
ATOM 1717 N N . ASP A 1 225 ? 23.957 -6.516 21.797 1.00 36.16 225 ASP A N 1
ATOM 1718 C CA . ASP A 1 225 ? 23.076 -6.671 22.952 1.00 36.16 225 ASP A CA 1
ATOM 1719 C C . ASP A 1 225 ? 21.592 -6.537 22.543 1.00 36.16 225 ASP A C 1
ATOM 1721 O O . ASP A 1 225 ? 21.004 -5.450 22.534 1.00 36.16 225 ASP A O 1
ATOM 1725 N N . SER A 1 226 ? 20.985 -7.665 22.157 1.00 40.81 226 SER A N 1
ATOM 1726 C CA . SER A 1 226 ? 19.582 -7.766 21.713 1.00 40.81 226 SER A CA 1
ATOM 1727 C C . SER A 1 226 ? 18.569 -7.303 22.772 1.00 40.81 226 SER A C 1
ATOM 1729 O O . SER A 1 226 ? 17.462 -6.867 22.446 1.00 40.81 226 SER A O 1
ATOM 1731 N N . THR A 1 227 ? 18.958 -7.337 24.046 1.00 38.94 227 THR A N 1
ATOM 1732 C CA . THR A 1 227 ? 18.162 -6.898 25.198 1.00 38.94 227 THR A CA 1
ATOM 1733 C C . THR A 1 227 ? 18.023 -5.374 25.278 1.00 38.94 227 THR A C 1
ATOM 1735 O O . THR A 1 227 ? 16.964 -4.853 25.644 1.00 38.94 227 THR A O 1
ATOM 1738 N N . ALA A 1 228 ? 19.054 -4.631 24.874 1.00 31.36 228 ALA A N 1
ATOM 1739 C CA . ALA A 1 228 ? 19.002 -3.172 24.799 1.00 31.36 228 ALA A CA 1
ATOM 1740 C C . ALA A 1 228 ? 18.169 -2.689 23.597 1.00 31.36 228 ALA A C 1
ATOM 1742 O O . ALA A 1 228 ? 17.402 -1.733 23.707 1.00 31.36 228 ALA A O 1
ATOM 1743 N N . GLN A 1 229 ? 18.255 -3.379 22.455 1.00 41.03 229 GLN A N 1
ATOM 1744 C CA . GLN A 1 229 ? 17.441 -3.053 21.278 1.00 41.03 229 GLN A CA 1
ATOM 1745 C C . GLN A 1 229 ? 15.952 -3.365 21.486 1.00 41.03 229 GLN A C 1
ATOM 1747 O O . GLN A 1 229 ? 15.108 -2.553 21.110 1.00 41.03 229 GLN A O 1
ATOM 1752 N N . SER A 1 230 ? 15.608 -4.483 22.135 1.00 52.91 230 SER A N 1
ATOM 1753 C CA . SER A 1 230 ? 14.206 -4.843 22.401 1.00 52.91 230 SER A CA 1
ATOM 1754 C C . SER A 1 230 ? 13.516 -3.896 23.394 1.00 52.91 230 SER A C 1
ATOM 1756 O O . SER A 1 230 ? 12.350 -3.544 23.202 1.00 52.91 230 SER A O 1
ATOM 1758 N N . SER A 1 231 ? 14.231 -3.417 24.416 1.00 44.12 231 SER A N 1
ATOM 1759 C CA . SER A 1 231 ? 13.705 -2.462 25.405 1.00 44.12 231 SER A CA 1
ATOM 1760 C C . SER A 1 231 ? 13.489 -1.056 24.830 1.00 44.12 231 SER A C 1
ATOM 1762 O O . SER A 1 231 ? 12.460 -0.435 25.103 1.00 44.12 231 SER A O 1
ATOM 1764 N N . VAL A 1 232 ? 14.395 -0.578 23.970 1.00 52.34 232 VAL A N 1
ATOM 1765 C CA . VAL A 1 232 ? 14.232 0.693 23.245 1.00 52.34 232 VAL A CA 1
ATOM 1766 C C . VAL A 1 232 ? 13.080 0.607 22.236 1.00 52.34 232 VAL A C 1
ATOM 1768 O O . VAL A 1 232 ? 12.214 1.483 22.229 1.00 52.34 232 VAL A O 1
ATOM 1771 N N . GLN A 1 233 ? 12.997 -0.474 21.450 1.00 58.84 233 GLN A N 1
ATOM 1772 C CA . GLN A 1 233 ? 11.889 -0.710 20.513 1.00 58.84 233 GLN A CA 1
ATOM 1773 C C . GLN A 1 233 ? 10.529 -0.698 21.235 1.00 58.84 233 GLN A C 1
ATOM 1775 O O . GLN A 1 233 ? 9.595 -0.035 20.784 1.00 58.84 233 GLN A O 1
ATOM 1780 N N . SER A 1 234 ? 10.444 -1.362 22.394 1.00 60.00 234 SER A N 1
ATOM 1781 C CA . SER A 1 234 ? 9.225 -1.442 23.211 1.00 60.00 234 SER A CA 1
ATOM 1782 C C . SER A 1 234 ? 8.780 -0.069 23.738 1.00 60.00 234 SER A C 1
ATOM 1784 O O . SER A 1 234 ? 7.598 0.283 23.654 1.00 60.00 234 SER A O 1
ATOM 1786 N N . ALA A 1 235 ? 9.721 0.752 24.218 1.00 60.66 235 ALA A N 1
ATOM 1787 C CA . ALA A 1 235 ? 9.433 2.108 24.691 1.00 60.66 235 ALA A CA 1
ATOM 1788 C C . ALA A 1 235 ? 8.930 3.031 23.562 1.00 60.66 235 ALA A C 1
ATOM 1790 O O . ALA A 1 235 ? 8.002 3.824 23.762 1.00 60.66 235 ALA A O 1
ATOM 1791 N N . HIS A 1 236 ? 9.492 2.896 22.355 1.00 73.56 236 HIS A N 1
ATOM 1792 C CA . HIS A 1 236 ? 9.022 3.624 21.176 1.00 73.56 236 HIS A CA 1
ATOM 1793 C C . HIS A 1 236 ? 7.602 3.209 20.770 1.00 73.56 236 HIS A C 1
ATOM 1795 O O . HIS A 1 236 ? 6.763 4.081 20.539 1.00 73.56 236 HIS A O 1
ATOM 1801 N N . THR A 1 237 ? 7.293 1.909 20.769 1.00 79.06 237 THR A N 1
ATOM 1802 C CA . THR A 1 237 ? 5.956 1.422 20.393 1.00 79.06 237 THR A CA 1
ATOM 1803 C C . THR A 1 237 ? 4.859 1.843 21.370 1.00 79.06 237 THR A C 1
ATOM 1805 O O . THR A 1 237 ? 3.768 2.211 20.939 1.00 79.06 237 THR A O 1
ATOM 1808 N N . LEU A 1 238 ? 5.138 1.879 22.680 1.00 85.31 238 LEU A N 1
ATOM 1809 C CA . LEU A 1 238 ? 4.160 2.343 23.671 1.00 85.31 238 LEU A CA 1
ATOM 1810 C C . LEU A 1 238 ? 3.903 3.854 23.556 1.00 85.31 238 LEU A C 1
ATOM 1812 O O . LEU A 1 238 ? 2.770 4.320 23.712 1.00 85.31 238 LEU A O 1
ATOM 1816 N N . THR A 1 239 ? 4.947 4.623 23.236 1.00 86.62 239 THR A N 1
ATOM 1817 C CA . THR A 1 239 ? 4.828 6.063 22.968 1.00 86.62 239 THR A CA 1
ATOM 1818 C C . THR A 1 239 ? 3.943 6.315 21.747 1.00 86.62 239 THR A C 1
ATOM 1820 O O . THR A 1 239 ? 3.047 7.160 21.794 1.00 86.62 239 THR A O 1
ATOM 1823 N N . GLU A 1 240 ? 4.146 5.553 20.671 1.00 87.06 240 GLU A N 1
ATOM 1824 C CA . GLU A 1 240 ? 3.336 5.648 19.457 1.00 87.06 240 GLU A CA 1
ATOM 1825 C C . GLU A 1 240 ? 1.880 5.234 19.703 1.00 87.06 240 GLU A C 1
ATOM 1827 O O . GLU A 1 240 ? 0.967 5.973 19.326 1.00 87.06 240 GLU A O 1
ATOM 1832 N N . LEU A 1 241 ? 1.650 4.126 20.419 1.00 90.69 241 LEU A N 1
ATOM 1833 C CA . LEU A 1 241 ? 0.313 3.702 20.838 1.00 90.69 241 LEU A CA 1
ATOM 1834 C C . LEU A 1 241 ? -0.402 4.809 21.614 1.00 90.69 241 LEU A C 1
ATOM 1836 O O . LEU A 1 241 ? -1.553 5.130 21.325 1.00 90.69 241 LEU A O 1
ATOM 1840 N N . THR A 1 242 ? 0.288 5.420 22.576 1.00 91.00 242 THR A N 1
ATOM 1841 C CA . THR A 1 242 ? -0.266 6.506 23.391 1.00 91.00 242 THR A CA 1
ATOM 1842 C C . THR A 1 242 ? -0.629 7.710 22.525 1.00 91.00 242 THR A C 1
ATOM 1844 O O . THR A 1 242 ? -1.720 8.265 22.662 1.00 91.00 242 THR A O 1
ATOM 1847 N N . ALA A 1 243 ? 0.244 8.102 21.595 1.00 90.25 243 ALA A N 1
ATOM 1848 C CA . ALA A 1 243 ? -0.020 9.212 20.685 1.00 90.25 243 ALA A CA 1
ATOM 1849 C C . ALA A 1 243 ? -1.235 8.938 19.783 1.00 90.25 243 ALA A C 1
ATOM 1851 O O . ALA A 1 243 ? -2.096 9.811 19.627 1.00 90.25 243 ALA A O 1
ATOM 1852 N N . GLN A 1 244 ? -1.344 7.725 19.232 1.00 90.31 244 GLN A N 1
ATOM 1853 C CA . GLN A 1 244 ? -2.490 7.331 18.415 1.00 90.31 244 GLN A CA 1
ATOM 1854 C C . GLN A 1 244 ? -3.776 7.239 19.235 1.00 90.31 244 GLN A C 1
ATOM 1856 O O . GLN A 1 244 ? -4.801 7.760 18.800 1.00 90.31 244 GLN A O 1
ATOM 1861 N N . PHE A 1 245 ? -3.725 6.670 20.441 1.00 91.44 245 PHE A N 1
ATOM 1862 C CA . PHE A 1 245 ? -4.856 6.629 21.365 1.00 91.44 245 PHE A CA 1
ATOM 1863 C C . PHE A 1 245 ? -5.380 8.037 21.665 1.00 91.44 245 PHE A C 1
ATOM 1865 O O . PHE A 1 245 ? -6.573 8.303 21.508 1.00 91.44 245 PHE A O 1
ATOM 1872 N N . VAL A 1 246 ? -4.494 8.975 22.018 1.00 90.88 246 VAL A N 1
ATOM 1873 C CA . VAL A 1 246 ? -4.865 10.382 22.228 1.00 90.88 246 VAL A CA 1
ATOM 1874 C C . VAL A 1 246 ? -5.490 10.966 20.962 1.00 90.88 246 VAL A C 1
ATOM 1876 O O . VAL A 1 246 ? -6.513 11.640 21.041 1.00 90.88 246 VAL A O 1
ATOM 1879 N N . ALA A 1 247 ? -4.927 10.699 19.782 1.00 89.81 247 ALA A N 1
ATOM 1880 C CA . ALA A 1 247 ? -5.461 11.210 18.524 1.00 89.81 247 ALA A CA 1
ATOM 1881 C C . ALA A 1 247 ? -6.882 10.699 18.224 1.00 89.81 247 ALA A C 1
ATOM 1883 O O . ALA A 1 247 ? -7.757 11.511 17.910 1.00 89.81 247 ALA A O 1
ATOM 1884 N N . VAL A 1 248 ? -7.139 9.393 18.357 1.00 89.50 248 VAL A N 1
ATOM 1885 C CA . VAL A 1 248 ? -8.457 8.799 18.062 1.00 89.50 248 VAL A CA 1
ATOM 1886 C C . VAL A 1 248 ? -9.501 9.101 19.134 1.00 89.50 248 VAL A C 1
ATOM 1888 O O . VAL A 1 248 ? -10.700 9.048 18.848 1.00 89.50 248 VAL A O 1
ATOM 1891 N N . THR A 1 249 ? -9.069 9.456 20.349 1.00 90.00 249 THR A N 1
ATOM 1892 C CA . THR A 1 249 ? -9.972 9.810 21.452 1.00 90.00 249 THR A CA 1
ATOM 1893 C C . THR A 1 249 ? -10.302 11.297 21.557 1.00 90.00 249 THR A C 1
ATOM 1895 O O . THR A 1 249 ? -11.203 11.665 22.310 1.00 90.00 249 THR A O 1
ATOM 1898 N N . LYS A 1 250 ? -9.676 12.164 20.743 1.00 87.94 250 LYS A N 1
ATOM 1899 C CA . LYS A 1 250 ? -10.014 13.604 20.672 1.00 87.94 250 LYS A CA 1
ATOM 1900 C C . LYS A 1 250 ? -11.485 13.864 20.353 1.00 87.94 250 LYS A C 1
ATOM 1902 O O . LYS A 1 250 ? -12.063 14.814 20.866 1.00 87.94 250 LYS A O 1
ATOM 1907 N N . VAL A 1 251 ? -12.064 13.048 19.474 1.00 80.75 251 VAL A N 1
ATOM 1908 C CA . VAL A 1 251 ? -13.453 13.199 19.004 1.00 80.75 251 VAL A CA 1
ATOM 1909 C C . VAL A 1 251 ? -14.406 12.285 19.776 1.00 80.75 251 VAL A C 1
ATOM 1911 O O . VAL A 1 251 ? -15.602 12.553 19.852 1.00 80.75 251 VAL A O 1
ATOM 1914 N N . ARG A 1 252 ? -13.885 11.210 20.375 1.00 87.88 252 ARG A N 1
ATOM 1915 C CA . ARG A 1 252 ? -14.675 10.207 21.084 1.00 87.88 252 ARG A CA 1
ATOM 1916 C C . ARG A 1 252 ? -13.917 9.670 22.287 1.00 87.88 252 ARG A C 1
ATOM 1918 O O . ARG A 1 252 ? -12.927 8.969 22.123 1.00 87.88 252 ARG A O 1
ATOM 1925 N N . GLN A 1 253 ? -14.416 9.937 23.489 1.00 91.94 253 GLN A N 1
ATOM 1926 C CA . GLN A 1 253 ? -13.798 9.407 24.702 1.00 91.94 253 GLN A CA 1
ATOM 1927 C C . GLN A 1 253 ? -13.827 7.875 24.711 1.00 91.94 253 GLN A C 1
ATOM 1929 O O . GLN A 1 253 ? -14.838 7.249 24.382 1.00 91.94 253 GLN A O 1
ATOM 1934 N N . GLY A 1 254 ? -12.702 7.284 25.098 1.00 91.12 254 GLY A N 1
ATOM 1935 C CA . GLY A 1 254 ? -12.501 5.845 25.127 1.00 91.12 254 GLY A CA 1
ATOM 1936 C C . GLY A 1 254 ? -11.674 5.420 26.326 1.00 91.12 254 GLY A C 1
ATOM 1937 O O . GLY A 1 254 ? -10.877 6.201 26.842 1.00 91.12 254 GLY A O 1
ATOM 1938 N N . ALA A 1 255 ? -11.877 4.179 26.747 1.00 93.19 255 ALA A N 1
ATOM 1939 C CA . ALA A 1 255 ? -11.005 3.477 27.673 1.00 93.19 255 ALA A CA 1
ATOM 1940 C C . ALA A 1 255 ? -10.210 2.418 26.902 1.00 93.19 255 ALA A C 1
ATOM 1942 O O . ALA A 1 255 ? -10.714 1.852 25.932 1.00 93.19 255 ALA A O 1
ATOM 1943 N N . ILE A 1 256 ? -8.987 2.159 27.352 1.00 94.62 256 ILE A N 1
ATOM 1944 C CA . ILE A 1 256 ? -8.069 1.168 26.791 1.00 94.62 256 ILE A CA 1
ATOM 1945 C C . ILE A 1 256 ? -7.651 0.188 27.892 1.00 94.62 256 ILE A C 1
ATOM 1947 O O . ILE A 1 256 ? -7.340 0.591 29.014 1.00 94.62 256 ILE A O 1
ATOM 1951 N N . ASP A 1 257 ? -7.647 -1.097 27.561 1.00 95.81 257 ASP A N 1
ATOM 1952 C CA . ASP A 1 257 ? -6.990 -2.152 28.319 1.00 95.81 257 ASP A CA 1
ATOM 1953 C C . ASP A 1 257 ? -5.501 -2.160 27.945 1.00 95.81 257 ASP A C 1
ATOM 1955 O O . ASP A 1 257 ? -5.080 -2.752 26.948 1.00 95.81 257 ASP A O 1
ATOM 1959 N N . TRP A 1 258 ? -4.699 -1.453 28.744 1.00 93.38 258 TRP A N 1
ATOM 1960 C CA . TRP A 1 258 ? -3.254 -1.341 28.532 1.00 93.38 258 TRP A CA 1
ATOM 1961 C C . TRP A 1 258 ? -2.539 -2.689 28.616 1.00 93.38 258 TRP A C 1
ATOM 1963 O O . TRP A 1 258 ? -1.622 -2.934 27.840 1.00 93.38 258 TRP A O 1
ATOM 1973 N N . ALA A 1 259 ? -2.987 -3.589 29.495 1.00 93.50 259 ALA A N 1
ATOM 1974 C CA . ALA A 1 259 ? -2.366 -4.900 29.642 1.00 93.50 259 ALA A CA 1
ATOM 1975 C C . ALA A 1 259 ? -2.609 -5.775 28.405 1.00 93.50 259 ALA A C 1
ATOM 1977 O O . ALA A 1 259 ? -1.744 -6.557 28.020 1.00 93.50 259 ALA A O 1
ATOM 1978 N N . LEU A 1 260 ? -3.782 -5.670 27.775 1.00 93.81 260 LEU A N 1
ATOM 1979 C CA . LEU A 1 260 ? -4.055 -6.329 26.498 1.00 93.81 260 LEU A CA 1
ATOM 1980 C C . LEU A 1 260 ? -3.249 -5.699 25.356 1.00 93.81 260 LEU A C 1
ATOM 1982 O O . LEU A 1 260 ? -2.650 -6.429 24.569 1.00 93.81 260 LEU A O 1
ATOM 1986 N N . ALA A 1 261 ? -3.190 -4.367 25.295 1.00 93.25 261 ALA A N 1
ATOM 1987 C CA . ALA A 1 261 ? -2.447 -3.662 24.258 1.00 93.25 261 ALA A CA 1
ATOM 1988 C C . ALA A 1 261 ? -0.937 -3.962 24.310 1.00 93.25 261 ALA A C 1
ATOM 1990 O O . ALA A 1 261 ? -0.336 -4.242 23.278 1.00 93.25 261 ALA A O 1
ATOM 1991 N N . GLU A 1 262 ? -0.328 -3.987 25.498 1.00 92.25 262 GLU A N 1
ATOM 1992 C CA . GLU A 1 262 ? 1.090 -4.335 25.675 1.00 92.25 262 GLU A CA 1
ATOM 1993 C C . GLU A 1 262 ? 1.408 -5.772 25.238 1.00 92.25 262 GLU A C 1
ATOM 1995 O O . GLU A 1 262 ? 2.452 -6.013 24.632 1.00 92.25 262 GLU A O 1
ATOM 2000 N N . ARG A 1 263 ? 0.502 -6.731 25.480 1.00 91.31 263 ARG A N 1
ATOM 2001 C CA . ARG A 1 263 ? 0.673 -8.105 24.974 1.00 91.31 263 ARG A CA 1
ATOM 2002 C C . ARG A 1 263 ? 0.664 -8.160 23.450 1.00 91.31 263 ARG A C 1
ATOM 2004 O O . ARG A 1 263 ? 1.474 -8.879 22.866 1.00 91.31 263 ARG A O 1
ATOM 2011 N N . GLU A 1 264 ? -0.226 -7.401 22.818 1.00 91.00 264 GLU A N 1
ATOM 2012 C CA . GLU A 1 264 ? -0.305 -7.338 21.357 1.00 91.00 264 GLU A CA 1
ATOM 2013 C C . GLU A 1 264 ? 0.946 -6.676 20.758 1.00 91.00 264 GLU A C 1
ATOM 2015 O O . GLU A 1 264 ? 1.504 -7.171 19.782 1.00 91.00 264 GLU A O 1
ATOM 2020 N N . LEU A 1 265 ? 1.464 -5.621 21.399 1.00 90.12 265 LEU A N 1
ATOM 2021 C CA . LEU A 1 265 ? 2.745 -5.005 21.030 1.00 90.12 265 LEU A CA 1
ATOM 2022 C C . LEU A 1 265 ? 3.918 -5.991 21.108 1.00 90.12 265 LEU A C 1
ATOM 2024 O O . LEU A 1 265 ? 4.811 -5.953 20.263 1.00 90.12 265 LEU A O 1
ATOM 2028 N N . ALA A 1 266 ? 3.916 -6.877 22.105 1.00 88.56 266 ALA A N 1
ATOM 2029 C CA . ALA A 1 266 ? 4.956 -7.885 22.285 1.00 88.56 266 ALA A CA 1
ATOM 2030 C C . ALA A 1 266 ? 4.859 -9.048 21.282 1.00 88.56 266 ALA A C 1
ATOM 2032 O O . ALA A 1 266 ? 5.859 -9.721 21.029 1.00 88.56 266 ALA A O 1
ATOM 2033 N N . THR A 1 267 ? 3.680 -9.293 20.697 1.00 88.00 267 THR A N 1
ATOM 2034 C CA . THR A 1 267 ? 3.445 -10.405 19.758 1.00 88.00 267 THR A CA 1
ATOM 2035 C C . THR A 1 267 ? 2.708 -9.976 18.478 1.00 88.00 267 THR A C 1
ATOM 2037 O O . THR A 1 267 ? 1.636 -10.506 18.181 1.00 88.00 267 THR A O 1
ATOM 2040 N N . PRO A 1 268 ? 3.283 -9.066 17.659 1.00 89.69 268 PRO A N 1
ATOM 2041 C CA . PRO A 1 268 ? 2.597 -8.524 16.487 1.00 89.69 268 PRO A CA 1
ATOM 2042 C C . PRO A 1 268 ? 2.215 -9.610 15.477 1.00 89.69 268 PRO A C 1
ATOM 2044 O O . PRO A 1 268 ? 3.085 -10.264 14.888 1.00 89.69 268 PRO A O 1
ATOM 2047 N N . ASN A 1 269 ? 0.911 -9.769 15.253 1.00 88.88 269 ASN A N 1
ATOM 2048 C CA . ASN A 1 269 ? 0.339 -10.771 14.348 1.00 88.88 269 ASN A CA 1
ATOM 2049 C C . ASN A 1 269 ? -0.437 -10.148 13.162 1.00 88.88 269 ASN A C 1
ATOM 2051 O O . ASN A 1 269 ? -0.864 -10.867 12.252 1.00 88.88 269 ASN A O 1
ATOM 2055 N N . GLY A 1 270 ? -0.572 -8.816 13.129 1.00 91.38 270 GLY A N 1
ATOM 2056 C CA . GLY A 1 270 ? -1.242 -8.071 12.061 1.00 91.38 270 GLY A CA 1
ATOM 2057 C C . GLY A 1 270 ? -2.764 -8.249 12.012 1.00 91.38 270 GLY A C 1
ATOM 2058 O O . GLY A 1 270 ? -3.374 -7.928 10.992 1.00 91.38 270 GLY A O 1
ATOM 2059 N N . ILE A 1 271 ? -3.382 -8.792 13.065 1.00 93.38 271 ILE A N 1
ATOM 2060 C CA . ILE A 1 271 ? -4.827 -9.004 13.172 1.00 93.38 271 ILE A CA 1
ATOM 2061 C C . ILE A 1 271 ? -5.409 -7.907 14.072 1.00 93.38 271 ILE A C 1
ATOM 2063 O O . ILE A 1 271 ? -4.965 -7.752 15.206 1.00 93.38 271 ILE A O 1
ATOM 2067 N N . PRO A 1 272 ? -6.426 -7.154 13.615 1.00 95.31 272 PRO A N 1
ATOM 2068 C CA . PRO A 1 272 ? -7.085 -6.175 14.468 1.00 95.31 272 PRO A CA 1
ATOM 2069 C C . PRO A 1 272 ? -7.728 -6.819 15.704 1.00 95.31 272 PRO A C 1
ATOM 2071 O O . PRO A 1 272 ? -8.543 -7.738 15.581 1.00 95.31 272 PRO A O 1
ATOM 2074 N N . LEU A 1 273 ? -7.402 -6.288 16.879 1.00 95.50 273 LEU A N 1
ATOM 2075 C CA . LEU A 1 273 ? -7.852 -6.755 18.185 1.00 95.50 273 LEU A CA 1
ATOM 2076 C C . LEU A 1 273 ? -8.555 -5.633 18.950 1.00 95.50 273 LEU A C 1
ATOM 2078 O O . LEU A 1 273 ? -8.042 -4.519 19.057 1.00 95.50 273 LEU A O 1
ATOM 2082 N N . THR A 1 274 ? -9.719 -5.930 19.523 1.00 96.94 274 THR A N 1
ATOM 2083 C CA . THR A 1 274 ? -10.427 -4.992 20.398 1.00 96.94 274 THR A CA 1
ATOM 2084 C C . THR A 1 274 ? -9.685 -4.861 21.725 1.00 96.94 274 THR A C 1
ATOM 2086 O O . THR A 1 274 ? -9.581 -5.818 22.486 1.00 96.94 274 THR A O 1
ATOM 2089 N N . ILE A 1 275 ? -9.186 -3.659 21.998 1.00 96.19 275 ILE A N 1
ATOM 2090 C CA . ILE A 1 275 ? -8.398 -3.300 23.185 1.00 96.19 275 ILE A CA 1
ATOM 2091 C C . ILE A 1 275 ? -9.134 -2.340 24.116 1.00 96.19 275 ILE A C 1
ATOM 2093 O O . ILE A 1 275 ? -8.549 -1.809 25.053 1.00 96.19 275 ILE A O 1
ATOM 2097 N N . GLY A 1 276 ? -10.402 -2.047 23.854 1.00 94.81 276 GLY A N 1
ATOM 2098 C CA . GLY A 1 276 ? -11.139 -1.086 24.654 1.00 94.81 276 GLY A CA 1
ATOM 2099 C C . GLY A 1 276 ? -12.487 -0.732 24.062 1.00 94.81 276 GLY A C 1
ATOM 2100 O O . GLY A 1 276 ? -12.953 -1.344 23.101 1.00 94.81 276 GLY A O 1
ATOM 2101 N N . SER A 1 277 ? -13.116 0.288 24.633 1.00 95.31 277 SER A N 1
ATOM 2102 C CA . SER A 1 277 ? -14.448 0.715 24.222 1.00 95.31 277 SER A CA 1
ATOM 2103 C C . SER A 1 277 ? -14.674 2.200 24.451 1.00 95.31 277 SER A C 1
ATOM 2105 O O . SER A 1 277 ? -13.965 2.866 25.210 1.00 95.31 277 SER A O 1
ATOM 2107 N N . SER A 1 278 ? -15.703 2.735 23.804 1.00 93.44 278 SER A N 1
ATOM 2108 C CA . SER A 1 278 ? -16.118 4.112 24.021 1.00 93.44 278 SER A CA 1
ATOM 2109 C C . SER A 1 278 ? -16.760 4.285 25.389 1.00 93.44 278 SER A C 1
ATOM 2111 O O . SER A 1 278 ? -17.510 3.421 25.844 1.00 93.44 278 SER A O 1
ATOM 2113 N N . ILE A 1 279 ? -16.501 5.425 26.021 1.00 90.19 279 ILE A N 1
ATOM 2114 C CA . ILE A 1 279 ? -17.133 5.798 27.283 1.00 90.19 279 ILE A CA 1
ATOM 2115 C C . ILE A 1 279 ? -18.410 6.566 26.942 1.00 90.19 279 ILE A C 1
ATOM 2117 O O . ILE A 1 279 ? -18.360 7.630 26.322 1.00 90.19 279 ILE A O 1
ATOM 2121 N N . LYS A 1 280 ? -19.571 6.027 27.324 1.00 78.69 280 LYS A N 1
ATOM 2122 C CA . LYS A 1 280 ? -20.844 6.747 27.203 1.00 78.69 280 LYS A CA 1
ATOM 2123 C C . LYS A 1 280 ? -20.936 7.765 28.331 1.00 78.69 280 LYS A C 1
ATOM 2125 O O . LYS A 1 280 ? -21.015 7.390 29.498 1.00 78.69 280 LYS A O 1
ATOM 2130 N N . ASN A 1 281 ? -20.959 9.048 27.990 1.00 60.84 281 ASN A N 1
ATOM 2131 C CA . ASN A 1 281 ? -21.259 10.085 28.969 1.00 60.84 281 ASN A CA 1
ATOM 2132 C C . ASN A 1 281 ? -22.771 10.119 29.216 1.00 60.84 281 ASN A C 1
ATOM 2134 O O . ASN A 1 281 ? -23.547 10.366 28.295 1.00 60.84 281 ASN A O 1
ATOM 2138 N N . ALA A 1 282 ? -23.188 9.946 30.473 1.00 51.38 282 ALA A N 1
ATOM 2139 C CA . ALA A 1 282 ? -24.589 10.063 30.898 1.00 51.38 282 ALA A CA 1
ATOM 2140 C C . ALA A 1 282 ? -25.211 11.453 30.617 1.00 51.38 282 ALA A C 1
ATOM 2142 O O . ALA A 1 282 ? -26.421 11.625 30.716 1.00 51.38 282 ALA A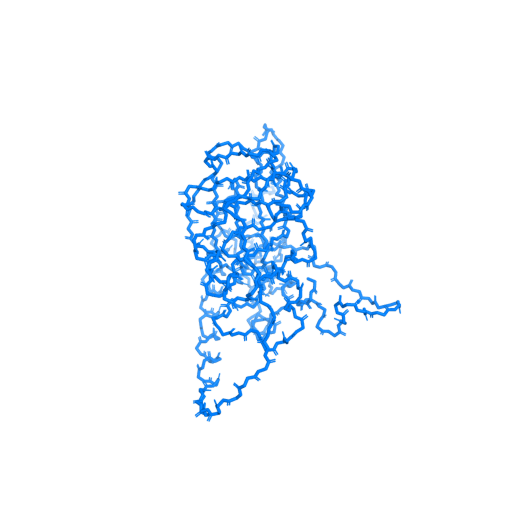 O 1
ATOM 2143 N N . ALA A 1 283 ? -24.398 12.451 30.250 1.00 49.31 283 ALA A N 1
ATOM 2144 C CA . ALA A 1 283 ? -24.833 13.820 29.985 1.00 49.31 283 ALA A CA 1
ATOM 2145 C C . ALA A 1 283 ? -25.302 14.082 28.539 1.00 49.31 283 ALA A C 1
ATOM 2147 O O . ALA A 1 283 ? -25.854 15.145 28.276 1.00 49.31 283 ALA A O 1
ATOM 2148 N N . THR A 1 284 ? -25.100 13.159 27.589 1.00 45.31 284 THR A N 1
ATOM 2149 C CA . THR A 1 284 ? -25.479 13.380 26.173 1.00 45.31 284 THR A CA 1
ATOM 2150 C C . THR A 1 2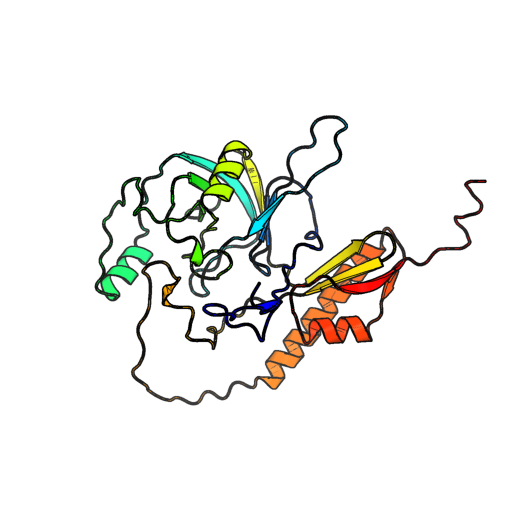84 ? -26.792 12.691 25.780 1.00 45.31 284 THR A C 1
ATOM 2152 O O . THR A 1 284 ? -27.356 12.998 24.735 1.00 45.31 284 THR A O 1
ATOM 2155 N N . SER A 1 285 ? -27.326 11.811 26.631 1.00 43.25 285 SER A N 1
ATOM 2156 C CA . SER A 1 285 ? -28.618 11.137 26.428 1.00 43.25 285 SER A CA 1
ATOM 2157 C C . SER A 1 285 ? -29.840 11.988 26.800 1.00 43.25 285 SER A C 1
ATOM 2159 O O . SER A 1 285 ? -30.952 11.578 26.509 1.00 43.25 285 SER A O 1
ATOM 2161 N N . ALA A 1 286 ? -29.656 13.170 27.398 1.00 41.84 286 ALA A N 1
ATOM 2162 C CA . ALA A 1 286 ? -30.753 14.066 27.792 1.00 41.84 286 ALA A CA 1
ATOM 2163 C C . ALA A 1 286 ? -31.059 15.185 26.770 1.00 41.84 286 ALA A C 1
ATOM 2165 O O . ALA A 1 286 ? -31.880 16.052 27.048 1.00 41.84 286 ALA A O 1
ATOM 2166 N N . ALA A 1 287 ? -30.385 15.207 25.612 1.00 40.88 287 ALA A N 1
ATOM 2167 C CA . ALA A 1 287 ? -30.543 16.264 24.602 1.00 40.88 287 ALA A CA 1
ATOM 2168 C C . ALA A 1 287 ? -31.264 15.810 23.316 1.00 40.88 287 ALA A C 1
ATOM 2170 O O . ALA A 1 287 ? -31.356 16.589 22.370 1.00 40.88 287 ALA A O 1
ATOM 2171 N N . PHE A 1 288 ? -31.753 14.566 23.268 1.00 46.81 288 PHE A N 1
ATOM 2172 C CA . PHE A 1 288 ? -32.430 13.991 22.096 1.00 46.81 288 PHE A CA 1
ATOM 2173 C C . PHE A 1 288 ? -33.681 13.157 22.449 1.00 46.81 288 PHE A C 1
ATOM 2175 O O . PHE A 1 288 ? -34.062 12.293 21.660 1.00 46.81 288 PHE A O 1
ATOM 2182 N N . GLU A 1 289 ? -34.318 13.415 23.597 1.00 38.50 289 GLU A N 1
ATOM 2183 C CA . GLU A 1 289 ? -35.718 13.008 23.843 1.00 38.50 289 GLU A CA 1
ATOM 2184 C C . GLU A 1 289 ? -36.680 14.168 23.565 1.00 38.50 289 GLU A C 1
ATOM 2186 O O . GLU A 1 289 ? -36.341 15.317 23.936 1.00 38.50 289 GLU A O 1
#

Sequence (289 aa):
MVIANPDVDVWLPGAGTKVLLPTRYVLPSGPRQGVVLNLAEYRMYYYPPASGAARPVVMTFPISIGRMDWETPLGITRVVAKARNPAWYPPASVRAEHEADGRPLPSIVPPGPDNPLGNFAMRLGLPGYLIHGTNRPAGVGMRVTHGCIRMFPEDIEYLFEQLSLDTPVRIINEPLKVGWDGEELVLEVHRVLSTAPPQDTVLADLADPVSVGTPVADSVDLETDSTAQSSVQSAHTLTELTAQFVAVTKVRQGAIDWALAERELATPNGIPLTIGSSIKNAATSAAFE

Secondary structure (DSSP, 8-state):
-TTT-TTS-SS---TT---------PPPSS--SEEEEEGGGTEEEEEPPP-TTPPP--EEEE-BEE-GGGPPPPEEEEEEEEEESPPB---HHHHHHHHHTT-PPPS-BPSSTT-TTTTEEEEESSTT-EEE--S-GGGTTSEEESSSEE--HHHHHHHHHHPPTT-EEEEE--SEEEEEETTEEEEEE-----SSPPS-TT-GGGSSS----------------HHHHHHHHHHHHHHHHHHHHHHHHSSS-EEE-HHHHHHHHHS--S--EEEEEE---TTSTTS--

Radius of gyration: 21.65 Å; Cα contacts (8 Å, |Δi|>4): 511; chains: 1; bounding box: 70×47×55 Å

Solvent-accessible surface area (backbone atoms only — not comparable to full-atom values): 16771 Å² total; per-residue (Å²): 93,64,65,55,33,81,90,50,50,92,88,67,55,58,91,89,57,86,77,60,76,78,83,62,77,59,70,75,85,77,85,86,54,35,33,38,36,32,62,30,72,28,31,33,38,38,21,67,81,69,66,79,90,51,78,81,58,75,45,77,44,63,21,16,33,22,22,76,96,28,60,52,76,73,49,80,45,22,30,69,46,76,39,74,52,41,64,45,66,63,52,70,67,58,35,50,54,28,43,75,71,75,52,70,60,64,79,59,41,60,55,52,82,87,20,67,47,21,59,30,38,33,32,39,69,47,90,95,37,37,45,21,11,30,64,57,59,87,32,51,60,36,63,49,33,87,24,30,39,31,25,40,54,70,58,30,50,53,45,60,72,72,58,53,76,66,36,43,33,37,33,45,73,61,26,65,34,64,41,76,55,92,61,33,30,30,38,25,29,34,55,73,82,64,86,66,81,78,88,69,86,81,58,47,85,51,29,54,89,72,63,81,89,86,89,82,88,80,91,74,90,73,89,68,67,62,68,61,54,52,53,52,52,50,55,53,52,52,52,50,51,50,52,43,51,54,59,66,31,72,87,43,53,62,50,72,43,61,73,58,46,53,52,42,70,76,56,47,37,52,53,63,39,78,33,34,33,56,59,83,63,84,80,64,72,76,78,80,120

pLDDT: mean 83.13, std 20.5, range [24.03, 98.56]

Foldseek 3Di:
DCLQCVPADPVDRDPPRDDDDQPDDFDDDDDLFFWEQAQLQQKIKGWADDDPPDDTDIDMFGKEFADLVQGADFFKKWFADKDFQDKDQDDPVRQVLCVVVVRGDDRIDGRDLPHQQHGIWTDIPPPPEIEGEGSQQVCTNYNADNGYIYGHNVVRVVVSVRGDGRGMYGYHHPQWHWADDPFFIKIAGGDHDDSDDDPDPPCQVSHDVRDDDDDDDDDDDPPDPVVVVVVVQLVVVVVVVVVNQCVRCPVFPWDFQVVVVSVCNVRHSRHMDGGTGTDDDPVPVVPPD

Mean predicted aligned error: 9.55 Å

Nearest PDB structures (foldseek):
  4lzh-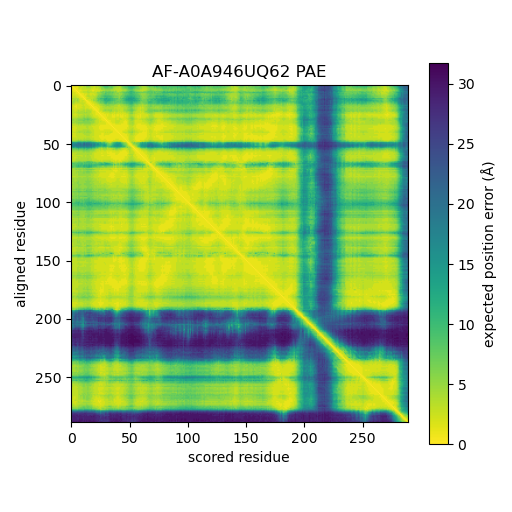assembly1_A  TM=8.300E-01  e=1.515E-20  Klebsiella pneumoniae subsp. pneumoniae MGH 78578
  4a1i-assembly1_A  TM=7.359E-01  e=2.259E-11  Bacillus subtilis
  2mtz-assembly1_A  TM=6.781E-01  e=2.056E-08  Bacillus subtilis subsp. subtilis str. 168
  8j65-assembly2_B  TM=7.332E-01  e=6.530E-06  Mycobacterium tuberculosis
  5uwv-assembly6_F  TM=7.848E-01  e=5.365E-05  Mycobacteroides abscessus ATCC 19977